Protein AF-A0A6P4YXZ0-F1 (afdb_monomer)

Sequence (233 aa):
MPFCDFVDGDLLVVKAIFFFFFSGAACIYPYVSVYMKQVGLLPSQIGLIKSAGNFMSIIIKPVLGSIADKTGRSKLVAVLTVMTASALLFSMLFIPPVPSTTTSRATREQSHLADQDKSDGNTKDTQSWFSLTFWLFFWIFFLSHGVYWSSVSQVEAASYQTIKRKGRGQFGRQRLFGSVGFSIFAFVSGFAMDTFTDWTKAENQGKRTSVETTGNKTKTDYSVAFYMFLTFM

InterPro domains:
  IPR024989 Major facilitator superfamily associated domain [PF12832] (13-196)
  IPR036259 MFS transporter superfamily [G3DSA:1.20.1250.20] (8-233)
  IPR036259 MFS transporter superfamily [SSF103473] (12-197)
  IPR051717 Major facilitator superfamily MFSD6 [PTHR16172] (6-233)

Structure (mmCIF, N/CA/C/O backbone):
data_AF-A0A6P4YXZ0-F1
#
_entry.id   AF-A0A6P4YXZ0-F1
#
loop_
_atom_site.group_PDB
_atom_site.id
_atom_site.type_symbol
_atom_site.label_atom_id
_atom_site.label_alt_id
_atom_site.label_comp_id
_atom_site.label_asym_id
_atom_site.label_entity_id
_atom_site.label_seq_id
_atom_site.pdbx_PDB_ins_code
_atom_site.Cartn_x
_atom_site.Cartn_y
_atom_site.Cartn_z
_atom_site.occupancy
_atom_site.B_iso_or_equiv
_atom_site.auth_seq_id
_atom_site.auth_comp_id
_atom_site.auth_asym_id
_atom_site.auth_atom_id
_atom_site.pdbx_PDB_model_num
ATOM 1 N N . MET A 1 1 ? -35.093 -16.915 22.965 1.00 53.97 1 MET A N 1
ATOM 2 C CA . MET A 1 1 ? -34.187 -16.549 21.854 1.00 53.97 1 MET A CA 1
ATOM 3 C C . MET A 1 1 ? -34.672 -15.241 21.253 1.00 53.97 1 MET A C 1
ATOM 5 O O . MET A 1 1 ? -35.850 -15.193 20.927 1.00 53.97 1 MET A O 1
ATOM 9 N N . PRO A 1 2 ? -33.819 -14.222 21.073 1.00 49.88 2 PRO A N 1
ATOM 10 C CA . PRO A 1 2 ? -34.114 -13.156 20.128 1.00 49.88 2 PRO A CA 1
ATOM 11 C C . PRO A 1 2 ? -33.019 -13.107 19.054 1.00 49.88 2 PRO A C 1
ATOM 13 O O . PRO A 1 2 ? -31.950 -12.529 19.236 1.00 49.88 2 PRO A O 1
ATOM 16 N N . PHE A 1 3 ? -33.298 -13.762 17.930 1.00 48.16 3 PHE A N 1
ATOM 17 C CA . PHE A 1 3 ? -32.679 -13.495 16.635 1.00 48.16 3 PHE A CA 1
ATOM 18 C C . PHE A 1 3 ? -33.420 -12.288 16.037 1.00 48.16 3 PHE A C 1
ATOM 20 O O . PHE A 1 3 ? -34.391 -12.525 15.339 1.00 48.16 3 PHE A O 1
ATOM 27 N N . CYS A 1 4 ? -33.070 -11.037 16.383 1.00 46.53 4 CYS A N 1
ATOM 28 C CA . CYS A 1 4 ? -33.493 -9.819 15.647 1.00 46.53 4 CYS A CA 1
ATOM 29 C C . CYS A 1 4 ? -32.954 -8.495 16.254 1.00 46.53 4 CYS A C 1
ATOM 31 O O . CYS A 1 4 ? -33.707 -7.549 16.422 1.00 46.53 4 CYS A O 1
ATOM 33 N N . ASP A 1 5 ? -31.647 -8.386 16.527 1.00 45.00 5 ASP A N 1
ATOM 34 C CA . ASP A 1 5 ? -30.957 -7.075 16.54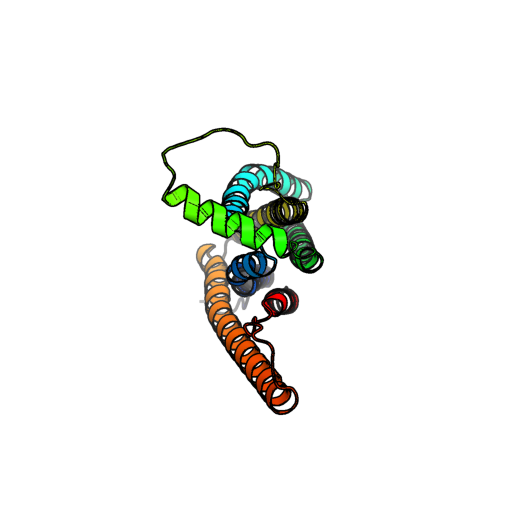4 1.00 45.00 5 ASP A CA 1
ATOM 35 C C . ASP A 1 5 ? -30.032 -7.050 15.318 1.00 45.00 5 ASP A C 1
ATOM 37 O O . ASP A 1 5 ? -28.867 -7.458 15.349 1.00 45.00 5 ASP A O 1
ATOM 41 N N . PHE A 1 6 ? -30.633 -6.739 14.172 1.00 55.16 6 PHE A N 1
ATOM 42 C CA . PHE A 1 6 ? -30.080 -6.946 12.838 1.00 55.16 6 PHE A CA 1
ATOM 43 C C . PHE A 1 6 ? -29.071 -5.835 12.492 1.00 55.16 6 PHE A C 1
ATOM 45 O O . PHE A 1 6 ? -29.442 -4.748 12.076 1.00 55.16 6 PHE A O 1
ATOM 52 N N . VAL A 1 7 ? -27.780 -6.145 12.657 1.00 63.84 7 VAL A N 1
ATOM 53 C CA . VAL A 1 7 ? -26.603 -5.375 12.197 1.00 63.84 7 VAL A CA 1
ATOM 54 C C . VAL A 1 7 ? -26.370 -4.031 12.909 1.00 63.84 7 VAL A C 1
ATOM 56 O O . VAL A 1 7 ? -26.864 -2.978 12.523 1.00 63.84 7 VAL A O 1
ATOM 59 N N . ASP A 1 8 ? -25.467 -4.047 13.894 1.00 74.94 8 ASP A N 1
ATOM 60 C CA . ASP A 1 8 ? -24.868 -2.838 14.463 1.00 74.94 8 ASP A CA 1
ATOM 61 C C . ASP A 1 8 ? -24.154 -2.001 13.386 1.00 74.94 8 ASP A C 1
ATOM 63 O O . ASP A 1 8 ? -23.086 -2.390 12.902 1.00 74.94 8 ASP A O 1
ATOM 67 N N . GLY A 1 9 ? -24.683 -0.814 13.074 1.00 79.00 9 GLY A N 1
ATOM 68 C CA . GLY A 1 9 ? -24.103 0.098 12.078 1.00 79.00 9 GLY A CA 1
ATOM 69 C C . GLY A 1 9 ? -22.622 0.415 12.326 1.00 79.00 9 GLY A C 1
ATOM 70 O O . GLY A 1 9 ? -21.810 0.315 11.414 1.00 79.00 9 GLY A O 1
ATOM 71 N N . ASP A 1 10 ? -22.218 0.677 13.575 1.00 80.00 10 ASP A N 1
ATOM 72 C CA . ASP A 1 10 ? -20.800 0.914 13.908 1.00 80.00 10 ASP A CA 1
ATOM 73 C C . ASP A 1 10 ? -19.889 -0.278 13.606 1.00 80.00 10 ASP A C 1
ATOM 75 O O . ASP A 1 10 ? -18.721 -0.096 13.261 1.00 80.00 10 ASP A O 1
ATOM 79 N N . LEU A 1 11 ? -20.405 -1.496 13.789 1.00 82.19 11 LEU A N 1
ATOM 80 C CA . LEU A 1 11 ? -19.648 -2.720 13.565 1.00 82.19 11 LEU A CA 1
ATOM 81 C C . LEU A 1 11 ? -19.550 -3.004 12.064 1.00 82.19 11 LEU A C 1
ATOM 83 O O . LEU A 1 11 ? -18.507 -3.445 11.592 1.00 82.19 11 LEU A O 1
ATOM 87 N N . LEU A 1 12 ? -20.605 -2.689 11.307 1.00 85.56 12 LEU A N 1
ATOM 88 C CA . LEU A 1 12 ? -20.594 -2.725 9.847 1.00 85.56 12 LEU A CA 1
ATOM 89 C C . LEU A 1 12 ? -19.579 -1.730 9.268 1.00 85.56 12 LEU A C 1
ATOM 91 O O . LEU A 1 12 ? -18.784 -2.110 8.413 1.00 85.56 12 LEU A O 1
ATOM 95 N N . VAL A 1 13 ? -19.552 -0.493 9.777 1.00 84.50 13 VAL A N 1
ATOM 96 C CA . VAL A 1 13 ? -18.579 0.533 9.364 1.00 84.50 13 VAL A CA 1
ATOM 97 C C . VAL A 1 13 ? -17.149 0.043 9.590 1.00 84.50 13 VAL A C 1
ATOM 99 O O . VAL A 1 13 ? -16.306 0.178 8.711 1.00 84.50 13 VAL A O 1
ATOM 102 N N . VAL A 1 14 ? -16.875 -0.596 10.729 1.00 83.69 14 VAL A N 1
ATOM 103 C CA . VAL A 1 14 ? -15.560 -1.188 11.014 1.00 83.69 14 VAL A CA 1
ATOM 104 C C . VAL A 1 14 ? -15.184 -2.282 10.004 1.00 83.69 14 VAL A C 1
ATOM 106 O O . VAL A 1 14 ? -14.055 -2.291 9.514 1.00 83.69 14 VAL A O 1
ATOM 109 N N . LYS A 1 15 ? -16.113 -3.182 9.650 1.00 89.00 15 LYS A N 1
ATOM 110 C CA . LYS A 1 15 ? -15.865 -4.205 8.616 1.00 89.00 15 LYS A CA 1
ATOM 111 C C . LYS A 1 15 ? -15.559 -3.585 7.266 1.00 89.00 15 LYS A C 1
ATOM 113 O O . LYS A 1 15 ? -14.635 -4.040 6.603 1.00 89.00 15 LYS A O 1
ATOM 118 N N . ALA A 1 16 ? -16.333 -2.573 6.876 1.00 87.94 16 ALA A N 1
ATOM 119 C CA . ALA A 1 16 ? -16.142 -1.872 5.617 1.00 87.94 16 ALA A CA 1
ATOM 120 C C . ALA A 1 16 ? -14.754 -1.223 5.569 1.00 87.94 16 ALA A C 1
ATOM 122 O O . ALA A 1 16 ? -14.018 -1.456 4.617 1.00 87.94 16 ALA A O 1
ATOM 123 N N . ILE A 1 17 ? -14.348 -0.512 6.629 1.00 86.69 17 ILE A N 1
ATOM 124 C CA . ILE A 1 17 ? -13.013 0.098 6.716 1.00 86.69 17 ILE A CA 1
ATOM 125 C C . ILE A 1 17 ? -11.920 -0.961 6.535 1.00 86.69 17 ILE A C 1
ATOM 127 O O . ILE A 1 17 ? -11.024 -0.767 5.720 1.00 86.69 17 ILE A O 1
ATOM 131 N N . PHE A 1 18 ? -11.998 -2.100 7.234 1.00 88.88 18 PHE A N 1
ATOM 132 C CA . PHE A 1 18 ? -11.021 -3.178 7.049 1.00 88.88 18 PHE A CA 1
ATOM 133 C C . PHE A 1 18 ? -11.034 -3.751 5.632 1.00 88.88 18 PHE A C 1
ATOM 135 O O . PHE A 1 18 ? -9.972 -3.969 5.054 1.00 88.88 18 PHE A O 1
ATOM 142 N N . PHE A 1 19 ? -12.218 -3.998 5.078 1.00 90.88 19 PHE A N 1
ATOM 143 C CA . PHE A 1 19 ? -12.371 -4.554 3.741 1.00 90.88 19 PHE A CA 1
ATOM 144 C C . PHE A 1 19 ? -11.729 -3.648 2.686 1.00 90.88 19 PHE A C 1
ATOM 146 O O . PHE A 1 19 ? -10.853 -4.108 1.958 1.00 90.88 19 PHE A O 1
ATOM 153 N N . PHE A 1 20 ? -12.094 -2.364 2.638 1.00 88.62 20 PHE A N 1
ATOM 154 C CA . PHE A 1 20 ? -11.559 -1.417 1.653 1.00 88.62 20 PHE A CA 1
ATOM 155 C C . PHE A 1 20 ? -10.068 -1.156 1.854 1.00 88.62 20 PHE A C 1
ATOM 157 O O . PHE A 1 20 ? -9.306 -1.193 0.891 1.00 88.62 20 PHE A O 1
ATOM 164 N N . PHE A 1 21 ? -9.621 -0.999 3.102 1.00 86.88 21 PHE A N 1
ATOM 165 C CA . PHE A 1 21 ? -8.209 -0.789 3.410 1.00 86.88 21 PHE A CA 1
ATOM 166 C C . PHE A 1 21 ? -7.322 -1.931 2.890 1.00 86.88 21 PHE A C 1
ATOM 168 O O . PHE A 1 21 ? -6.330 -1.709 2.197 1.00 86.88 21 PHE A O 1
ATOM 175 N N . PHE A 1 22 ? -7.669 -3.179 3.202 1.00 89.75 22 PHE A N 1
ATOM 176 C CA . PHE A 1 22 ? -6.872 -4.322 2.758 1.00 89.75 22 PHE A CA 1
ATOM 177 C C . PHE A 1 22 ? -7.042 -4.613 1.259 1.00 89.75 22 PHE A C 1
ATOM 179 O O . PHE A 1 22 ? -6.101 -5.087 0.625 1.00 89.75 22 PHE A O 1
ATOM 186 N N . SER A 1 23 ? -8.194 -4.278 0.674 1.00 90.69 23 SER A N 1
ATOM 187 C CA . SER A 1 23 ? -8.416 -4.372 -0.774 1.00 90.69 23 SER A CA 1
ATOM 188 C C . SER A 1 23 ? -7.524 -3.396 -1.546 1.00 90.69 23 SER A C 1
ATOM 190 O O . SER A 1 23 ? -6.830 -3.806 -2.472 1.00 90.69 23 SER A O 1
ATOM 192 N N . GLY A 1 24 ? -7.446 -2.133 -1.110 1.00 88.12 24 GLY A N 1
ATOM 193 C CA . GLY A 1 24 ? -6.519 -1.153 -1.679 1.00 88.12 24 GLY A CA 1
ATOM 194 C C . GLY A 1 24 ? -5.064 -1.621 -1.575 1.00 88.12 24 GLY A C 1
ATOM 195 O O . GLY A 1 24 ? -4.335 -1.620 -2.566 1.00 88.12 24 GLY A O 1
ATOM 196 N N . ALA A 1 25 ? -4.652 -2.129 -0.407 1.00 88.00 25 ALA A N 1
ATOM 197 C CA . ALA A 1 25 ? -3.306 -2.677 -0.214 1.00 88.00 25 ALA A CA 1
ATOM 198 C C . ALA A 1 25 ? -2.951 -3.757 -1.256 1.00 88.00 25 ALA A C 1
ATOM 200 O O . ALA A 1 25 ? -1.841 -3.751 -1.797 1.00 88.00 25 ALA A O 1
ATOM 201 N N . ALA A 1 26 ? -3.891 -4.664 -1.545 1.00 90.38 26 ALA A N 1
ATOM 202 C CA . ALA A 1 26 ? -3.712 -5.734 -2.524 1.00 90.38 26 ALA A CA 1
ATOM 203 C C . ALA A 1 26 ? -3.493 -5.194 -3.946 1.00 90.38 26 ALA A C 1
ATOM 205 O O . ALA A 1 26 ? -2.654 -5.718 -4.677 1.00 90.38 26 ALA A O 1
ATOM 206 N N . CYS A 1 27 ? -4.192 -4.115 -4.310 1.00 89.75 27 CYS A N 1
ATOM 207 C CA . CYS A 1 27 ? -4.111 -3.505 -5.635 1.00 89.75 27 CYS A CA 1
ATOM 208 C C . CYS A 1 27 ? -2.820 -2.727 -5.898 1.00 89.75 27 CYS A C 1
ATOM 210 O O . CYS A 1 27 ? -2.517 -2.506 -7.061 1.00 89.75 27 CYS A O 1
ATOM 212 N N . ILE A 1 28 ? -2.078 -2.275 -4.877 1.00 87.75 28 ILE A N 1
ATOM 213 C CA . ILE A 1 28 ? -0.933 -1.366 -5.078 1.00 87.75 28 ILE A CA 1
ATOM 214 C C . ILE A 1 28 ? 0.423 -1.989 -4.742 1.00 87.75 28 ILE A C 1
ATOM 216 O O . ILE A 1 28 ? 1.375 -1.882 -5.518 1.00 87.75 28 ILE A O 1
ATOM 220 N N . TYR A 1 29 ? 0.541 -2.687 -3.610 1.00 87.56 29 TYR A N 1
ATOM 221 C CA . TYR A 1 29 ? 1.836 -3.152 -3.110 1.00 87.56 29 TYR A CA 1
ATOM 222 C C . TYR A 1 29 ? 2.648 -4.083 -4.021 1.00 87.56 29 TYR A C 1
ATOM 224 O O . TYR A 1 29 ? 3.882 -3.922 -4.034 1.00 87.56 29 TYR A O 1
ATOM 232 N N . PRO A 1 30 ? 2.044 -5.031 -4.770 1.00 88.44 30 PRO A N 1
ATOM 233 C CA . PRO A 1 30 ? 2.820 -5.861 -5.687 1.00 88.44 30 PRO A CA 1
ATOM 234 C C . PRO A 1 30 ? 3.416 -5.031 -6.833 1.00 88.44 30 PRO A C 1
ATOM 236 O O . PRO A 1 30 ? 4.569 -5.244 -7.219 1.00 88.44 30 PRO A O 1
ATOM 239 N N . TYR A 1 31 ? 2.690 -4.021 -7.313 1.00 89.44 31 TYR A N 1
ATOM 240 C CA . TYR A 1 31 ? 3.073 -3.250 -8.495 1.00 89.44 31 TYR A CA 1
ATOM 241 C C . TYR A 1 31 ? 4.055 -2.118 -8.199 1.00 89.44 31 TYR A C 1
ATOM 243 O O . TYR A 1 31 ? 4.874 -1.816 -9.060 1.00 89.44 31 TYR A O 1
ATOM 251 N N . VAL A 1 32 ? 4.079 -1.548 -6.985 1.00 88.75 32 VAL A N 1
ATOM 252 C CA . VAL A 1 32 ? 5.023 -0.459 -6.641 1.00 88.75 32 VAL A CA 1
ATOM 253 C C . VAL A 1 32 ? 6.486 -0.861 -6.866 1.00 88.75 32 VAL A C 1
ATOM 255 O O . VAL A 1 32 ? 7.266 -0.081 -7.408 1.00 88.75 32 VAL A O 1
ATOM 258 N N . SER A 1 33 ? 6.876 -2.092 -6.507 1.00 87.94 33 SER A N 1
ATOM 259 C CA . SER A 1 33 ? 8.248 -2.572 -6.763 1.00 87.94 33 SER A CA 1
ATOM 260 C C . SER A 1 33 ? 8.561 -2.673 -8.249 1.00 87.94 33 SER A C 1
ATOM 262 O O . SER A 1 33 ? 9.680 -2.381 -8.670 1.00 87.94 33 SER A O 1
ATOM 264 N N . VAL A 1 34 ? 7.583 -3.098 -9.046 1.00 87.69 34 VAL A N 1
ATOM 265 C CA . VAL A 1 34 ? 7.777 -3.256 -10.484 1.00 87.69 34 VAL A CA 1
ATOM 266 C C . VAL A 1 34 ? 7.799 -1.887 -11.166 1.00 87.69 34 VAL A C 1
ATOM 268 O O . VAL A 1 34 ? 8.656 -1.651 -12.012 1.00 87.69 34 VAL A O 1
ATOM 271 N N . TYR A 1 35 ? 6.963 -0.948 -10.718 1.00 88.25 35 TYR A N 1
ATOM 272 C CA . TYR A 1 35 ? 6.986 0.451 -11.138 1.00 88.25 35 TYR A CA 1
ATOM 273 C C . TYR A 1 35 ? 8.347 1.110 -10.868 1.00 88.25 35 TYR A C 1
ATOM 275 O O . TYR A 1 35 ? 8.963 1.629 -11.792 1.00 88.25 35 TYR A O 1
ATOM 283 N N . MET A 1 36 ? 8.902 1.002 -9.655 1.00 87.12 36 MET A N 1
ATOM 284 C CA . MET A 1 36 ? 10.236 1.553 -9.346 1.00 87.12 36 MET A CA 1
ATOM 285 C C . MET A 1 36 ? 11.329 0.994 -10.273 1.00 87.12 36 MET A C 1
ATOM 287 O O . MET A 1 36 ? 12.182 1.739 -10.761 1.00 87.12 36 MET A O 1
ATOM 291 N N . LYS A 1 37 ? 11.275 -0.309 -10.578 1.00 85.56 37 LYS A N 1
ATOM 292 C CA . LYS A 1 37 ? 12.192 -0.946 -11.536 1.00 85.56 37 LYS A CA 1
ATOM 293 C C . LYS A 1 37 ? 12.028 -0.369 -12.942 1.00 85.56 37 LYS A C 1
ATOM 295 O O . LYS A 1 37 ? 13.011 -0.186 -13.655 1.00 85.56 37 LYS A O 1
ATOM 300 N N . GLN A 1 38 ? 10.801 -0.060 -13.351 1.00 82.06 38 GLN A N 1
ATOM 301 C CA . GLN A 1 38 ? 10.543 0.579 -14.636 1.00 82.06 38 GLN A CA 1
ATOM 302 C C . GLN A 1 38 ? 11.045 2.011 -14.705 1.00 82.06 38 GLN A C 1
ATOM 304 O O . GLN A 1 38 ? 11.586 2.403 -15.734 1.00 82.06 38 GLN A O 1
ATOM 309 N N . VAL A 1 39 ? 10.932 2.773 -13.628 1.00 82.94 39 VAL A N 1
ATOM 310 C CA . VAL A 1 39 ? 11.442 4.148 -13.576 1.00 82.94 39 VAL A CA 1
ATOM 311 C C . VAL A 1 39 ? 12.984 4.187 -13.614 1.00 82.94 39 VAL A C 1
ATOM 313 O O . VAL A 1 39 ? 13.577 5.230 -13.881 1.00 82.94 39 VAL A O 1
ATOM 316 N N . GLY A 1 40 ? 13.641 3.031 -13.453 1.00 77.94 40 GLY A N 1
ATOM 317 C CA . GLY A 1 40 ? 15.076 2.842 -13.679 1.00 77.94 40 GLY A CA 1
ATOM 318 C C . GLY A 1 40 ? 15.884 2.593 -12.407 1.00 77.94 40 GLY A C 1
ATOM 319 O O . GLY A 1 40 ? 17.113 2.626 -12.470 1.00 77.94 40 GLY A O 1
ATOM 320 N N . LEU A 1 41 ? 15.220 2.350 -11.267 1.00 81.56 41 LEU A N 1
ATOM 321 C CA . LEU A 1 41 ? 15.891 2.005 -10.012 1.00 81.56 41 LEU A CA 1
ATOM 322 C C . LEU A 1 41 ? 16.437 0.573 -10.058 1.00 81.56 41 LEU A C 1
ATOM 324 O O . LEU A 1 41 ? 15.809 -0.343 -10.598 1.00 81.56 41 LEU A O 1
ATOM 328 N N . LEU A 1 42 ? 17.597 0.374 -9.432 1.00 83.50 42 LEU A N 1
ATOM 329 C CA . LEU A 1 42 ? 18.228 -0.937 -9.325 1.00 83.50 42 LEU A CA 1
ATOM 330 C C . LEU A 1 42 ? 17.491 -1.823 -8.300 1.00 83.50 42 LEU A C 1
ATOM 332 O O . LEU A 1 42 ? 16.983 -1.311 -7.299 1.00 83.50 42 LEU A O 1
ATOM 336 N N . PRO A 1 43 ? 17.466 -3.160 -8.472 1.00 81.50 43 PRO A N 1
ATOM 337 C CA . PRO A 1 43 ? 16.818 -4.066 -7.518 1.00 81.50 43 PRO A CA 1
ATOM 338 C C . PRO A 1 43 ? 17.324 -3.912 -6.075 1.00 81.50 43 PRO A C 1
ATOM 340 O O . PRO A 1 43 ? 16.528 -3.965 -5.139 1.00 81.50 43 PRO A O 1
ATOM 343 N N . SER A 1 44 ? 18.624 -3.650 -5.892 1.00 81.44 44 SER A N 1
ATOM 344 C CA . SER A 1 44 ? 19.229 -3.390 -4.579 1.00 81.44 44 SER A CA 1
ATOM 345 C C . SER A 1 44 ? 18.688 -2.112 -3.923 1.00 81.44 44 SER A C 1
ATOM 347 O O . SER A 1 44 ? 18.380 -2.113 -2.733 1.00 81.44 44 SER A O 1
ATOM 349 N N . GLN A 1 45 ? 18.498 -1.039 -4.698 1.00 85.69 45 GLN A N 1
ATOM 350 C CA . GLN A 1 45 ? 17.912 0.219 -4.223 1.00 85.69 45 GLN A CA 1
ATOM 351 C C . GLN A 1 45 ? 16.443 0.049 -3.835 1.00 85.69 45 GLN A C 1
ATOM 353 O O . GLN A 1 45 ? 16.009 0.575 -2.815 1.00 85.69 45 GLN A O 1
ATOM 358 N N . ILE A 1 46 ? 15.680 -0.708 -4.627 1.00 87.94 46 ILE A N 1
ATOM 359 C CA . ILE A 1 46 ? 14.273 -1.011 -4.333 1.00 87.94 46 ILE A CA 1
ATOM 360 C C . ILE A 1 46 ? 14.174 -1.810 -3.031 1.00 87.94 46 ILE A C 1
ATOM 362 O O . ILE A 1 46 ? 13.331 -1.507 -2.185 1.00 87.94 46 ILE A O 1
ATOM 366 N N . GLY A 1 47 ? 15.060 -2.795 -2.849 1.00 87.31 47 GLY A N 1
ATOM 367 C CA . GLY A 1 47 ? 15.181 -3.551 -1.605 1.00 87.31 47 GLY A CA 1
ATOM 368 C C . GLY A 1 47 ? 15.462 -2.647 -0.404 1.00 87.31 47 GLY A C 1
ATOM 369 O O . GLY A 1 47 ? 14.796 -2.784 0.619 1.00 87.31 47 GLY A O 1
ATOM 370 N N . LEU A 1 48 ? 16.374 -1.681 -0.554 1.00 89.31 48 LEU A N 1
ATOM 371 C CA . LEU A 1 48 ? 16.713 -0.711 0.491 1.00 89.31 48 LEU A CA 1
ATOM 372 C C . LEU A 1 48 ? 15.544 0.227 0.834 1.00 89.31 48 LEU A C 1
ATOM 374 O O . LEU A 1 48 ? 15.254 0.445 2.007 1.00 89.31 48 LEU A O 1
ATOM 378 N N . ILE A 1 49 ? 14.838 0.754 -0.171 1.00 89.94 49 ILE A N 1
ATOM 379 C CA . ILE A 1 49 ? 13.659 1.611 0.036 1.00 89.94 49 ILE A CA 1
ATOM 380 C C . ILE A 1 49 ? 12.563 0.833 0.777 1.00 89.94 49 ILE A C 1
ATOM 382 O O . ILE A 1 49 ? 11.998 1.322 1.760 1.00 89.94 49 ILE A O 1
ATOM 386 N N . LYS A 1 50 ? 12.276 -0.401 0.337 1.00 86.94 50 LYS A N 1
ATOM 387 C CA . LYS A 1 50 ? 11.245 -1.242 0.958 1.00 86.94 50 LYS A CA 1
ATOM 388 C C . LYS A 1 50 ? 11.623 -1.688 2.373 1.00 86.94 50 LYS A C 1
ATOM 390 O O . LYS A 1 50 ? 10.749 -1.723 3.237 1.00 86.94 50 LYS A O 1
ATOM 395 N N . SER A 1 51 ? 12.890 -2.003 2.641 1.00 87.75 51 SER A N 1
ATOM 396 C CA . SER A 1 51 ? 13.332 -2.406 3.981 1.00 87.75 51 SER A CA 1
ATOM 397 C C . SER A 1 51 ? 13.324 -1.231 4.961 1.00 87.75 51 SER A C 1
ATOM 399 O O . SER A 1 51 ? 12.789 -1.371 6.062 1.00 87.75 51 SER A O 1
ATOM 401 N N . ALA A 1 52 ? 13.797 -0.052 4.542 1.00 86.06 52 ALA A N 1
ATOM 402 C CA . ALA A 1 52 ? 13.794 1.165 5.354 1.00 86.06 52 ALA A CA 1
ATOM 403 C C . ALA A 1 52 ? 12.381 1.568 5.818 1.00 86.06 52 ALA A C 1
ATOM 405 O O . ALA A 1 52 ? 12.196 1.987 6.963 1.00 86.06 52 ALA A O 1
ATOM 406 N N . GLY A 1 53 ? 11.364 1.372 4.970 1.00 79.38 53 GLY A N 1
ATOM 407 C CA . GLY A 1 53 ? 9.967 1.678 5.297 1.00 79.38 53 GLY A CA 1
ATOM 408 C C . GLY A 1 53 ? 9.400 0.908 6.502 1.00 79.38 53 GLY A C 1
ATOM 409 O O . GLY A 1 53 ? 8.487 1.401 7.172 1.00 79.38 53 GLY A O 1
ATOM 410 N N . ASN A 1 54 ? 9.941 -0.273 6.829 1.00 81.44 54 ASN A N 1
ATOM 411 C CA . ASN A 1 54 ? 9.513 -1.036 8.008 1.00 81.44 54 ASN A CA 1
ATOM 412 C C . ASN A 1 54 ? 10.010 -0.407 9.317 1.00 81.44 54 ASN A C 1
ATOM 414 O O . ASN A 1 54 ? 9.266 -0.364 10.297 1.00 81.44 54 ASN A O 1
ATOM 418 N N . PHE A 1 55 ? 11.223 0.151 9.324 1.00 82.31 55 PHE A N 1
ATOM 419 C CA . PHE A 1 55 ? 11.798 0.788 10.511 1.00 82.31 55 PHE A CA 1
ATOM 420 C C . PHE A 1 55 ? 11.054 2.067 10.891 1.00 82.31 55 PHE A C 1
ATOM 422 O O . PHE A 1 55 ? 10.788 2.301 12.068 1.00 82.31 55 PHE A O 1
ATOM 429 N N . MET A 1 56 ? 10.626 2.866 9.911 1.00 80.00 56 MET A N 1
ATOM 430 C CA . MET A 1 56 ? 9.939 4.126 10.212 1.00 80.00 56 MET A CA 1
ATOM 431 C C . MET A 1 56 ? 8.564 3.941 10.840 1.00 80.00 56 MET A C 1
ATOM 433 O O . MET A 1 56 ? 8.101 4.785 11.612 1.00 80.00 56 MET A O 1
ATOM 437 N N . SER A 1 57 ? 7.913 2.812 10.555 1.00 80.38 57 SER A N 1
ATOM 438 C CA . SER A 1 57 ? 6.639 2.484 11.188 1.00 80.38 57 SER A CA 1
ATOM 439 C C . SER A 1 57 ? 6.762 2.428 12.713 1.00 80.38 57 SER A C 1
ATOM 441 O O . SER A 1 57 ? 5.786 2.715 13.396 1.00 80.38 57 SER A O 1
ATOM 443 N N . ILE A 1 58 ? 7.947 2.130 13.261 1.00 85.62 58 ILE A N 1
ATOM 444 C CA . ILE A 1 58 ? 8.199 2.127 14.711 1.00 85.62 58 ILE A CA 1
ATOM 445 C C . ILE A 1 58 ? 8.036 3.533 15.305 1.00 85.62 58 ILE A C 1
ATOM 447 O O . ILE A 1 58 ? 7.526 3.664 16.412 1.00 85.62 58 ILE A O 1
ATOM 451 N N . ILE A 1 59 ? 8.410 4.582 14.566 1.00 86.75 59 ILE A N 1
ATOM 452 C CA . ILE A 1 59 ? 8.356 5.979 15.025 1.00 86.75 59 ILE A CA 1
ATOM 453 C C . ILE A 1 59 ? 6.994 6.609 14.707 1.00 86.75 59 ILE A C 1
ATOM 455 O O . ILE A 1 59 ? 6.395 7.278 15.548 1.00 86.75 59 ILE A O 1
ATOM 459 N N . ILE A 1 60 ? 6.466 6.373 13.502 1.00 87.50 60 ILE A N 1
ATOM 460 C CA . ILE A 1 60 ? 5.205 6.981 13.050 1.00 87.50 60 ILE A CA 1
ATOM 461 C C . ILE A 1 60 ? 3.995 6.419 13.815 1.00 87.50 60 ILE A C 1
ATOM 463 O O . ILE A 1 60 ? 3.037 7.154 14.064 1.00 87.50 60 ILE A O 1
ATOM 467 N N . LYS A 1 61 ? 4.024 5.140 14.221 1.00 87.06 61 LYS A N 1
ATOM 468 C CA . LYS A 1 61 ? 2.924 4.507 14.972 1.00 87.06 61 LYS A CA 1
ATOM 469 C C . LYS A 1 61 ? 2.631 5.206 16.308 1.00 87.06 61 LYS A C 1
ATOM 471 O O . LYS A 1 61 ? 1.485 5.616 16.480 1.00 87.06 61 LYS A O 1
ATOM 476 N N . PRO A 1 62 ? 3.602 5.420 17.221 1.00 88.50 62 PRO A N 1
ATOM 477 C CA . PRO A 1 62 ? 3.376 6.189 18.445 1.00 88.50 62 PRO A CA 1
ATOM 478 C C . PRO A 1 62 ? 2.886 7.617 18.196 1.00 88.50 62 PRO A C 1
ATOM 480 O O . PRO A 1 62 ? 1.976 8.072 18.883 1.00 88.50 62 PRO A O 1
ATOM 483 N N . VAL A 1 63 ? 3.450 8.320 17.206 1.00 89.31 63 VAL A N 1
ATOM 484 C CA . VAL A 1 63 ? 3.077 9.714 16.906 1.00 89.31 63 VAL A CA 1
ATOM 485 C C . VAL A 1 63 ? 1.618 9.803 16.467 1.00 89.31 63 VAL A C 1
ATOM 487 O O . VAL A 1 63 ? 0.838 10.555 17.051 1.00 89.31 63 VAL A O 1
ATOM 490 N N . LEU A 1 64 ? 1.223 9.005 15.473 1.00 86.69 64 LEU A N 1
ATOM 491 C CA . LEU A 1 64 ? -0.153 9.012 14.981 1.00 86.69 64 LEU A CA 1
ATOM 492 C C . LEU A 1 64 ? -1.132 8.386 15.983 1.00 86.69 64 LEU A C 1
ATOM 494 O O . LEU A 1 64 ? -2.263 8.850 16.082 1.00 86.69 64 LEU A O 1
ATOM 498 N N . GLY A 1 65 ? -0.697 7.395 16.768 1.00 84.81 65 GLY A N 1
ATOM 499 C CA . GLY A 1 65 ? -1.470 6.843 17.882 1.00 84.81 65 GLY A CA 1
ATOM 500 C C . GLY A 1 65 ? -1.776 7.901 18.943 1.00 84.81 65 GLY A C 1
ATOM 501 O O . GLY A 1 65 ? -2.933 8.104 19.289 1.00 84.81 65 GLY A O 1
ATOM 502 N N . SER A 1 66 ? -0.769 8.678 19.358 1.00 85.69 66 SER A N 1
ATOM 503 C CA . SER A 1 66 ? -0.957 9.791 20.296 1.00 85.69 66 SER A CA 1
ATOM 504 C C . SER A 1 66 ? -1.923 10.852 19.753 1.00 85.69 66 SER A C 1
ATOM 506 O O . SER A 1 66 ? -2.740 11.387 20.502 1.00 85.69 66 SER A O 1
ATOM 508 N N . ILE A 1 67 ? -1.879 11.143 18.447 1.00 86.69 67 ILE A N 1
ATOM 509 C CA . ILE A 1 67 ? -2.826 12.061 17.792 1.00 86.69 67 ILE A CA 1
ATOM 510 C C . ILE A 1 67 ? -4.249 11.474 17.779 1.00 86.69 67 ILE A C 1
ATOM 512 O O . ILE A 1 67 ? -5.216 12.184 18.075 1.00 86.69 67 ILE A O 1
ATOM 516 N N . ALA A 1 68 ? -4.394 10.184 17.472 1.00 84.50 68 ALA A N 1
ATOM 517 C CA . ALA A 1 68 ? -5.680 9.489 17.484 1.00 84.50 68 ALA A CA 1
ATOM 518 C C . ALA A 1 68 ? -6.311 9.462 18.885 1.00 84.50 68 ALA A C 1
ATOM 520 O O . ALA A 1 68 ? -7.527 9.623 19.011 1.00 84.50 68 ALA A O 1
ATOM 521 N N . ASP A 1 69 ? -5.490 9.327 19.925 1.00 84.12 69 ASP A N 1
ATOM 522 C CA . ASP A 1 69 ? -5.939 9.332 21.316 1.00 84.12 69 ASP A CA 1
ATOM 523 C C . ASP A 1 69 ? -6.335 10.743 21.777 1.00 84.12 69 ASP A C 1
ATOM 525 O O . ASP A 1 69 ? -7.410 10.925 22.347 1.00 84.12 69 ASP A O 1
ATOM 529 N N . LYS A 1 70 ? -5.533 11.771 21.458 1.00 86.12 70 LYS A N 1
ATOM 530 C CA . LYS A 1 70 ? -5.829 13.176 21.813 1.00 86.12 70 LYS A CA 1
ATOM 531 C C . LYS A 1 70 ? -7.104 13.710 21.165 1.00 86.12 70 LYS A C 1
ATOM 533 O O . LYS A 1 70 ? -7.802 14.526 21.756 1.00 86.12 70 LYS A O 1
ATOM 538 N N . THR A 1 71 ? -7.404 13.278 19.943 1.00 82.69 71 THR A N 1
ATOM 539 C CA . THR A 1 71 ? -8.600 13.727 19.212 1.00 82.69 71 THR A CA 1
ATOM 540 C C . THR A 1 71 ? -9.878 13.016 19.656 1.00 82.69 71 THR A C 1
ATOM 542 O O . THR A 1 71 ? -10.967 13.472 19.306 1.00 82.69 71 THR A O 1
ATOM 545 N N . GLY A 1 72 ? -9.783 11.886 20.371 1.00 79.44 72 GLY A N 1
ATOM 546 C CA . GLY A 1 72 ? -10.934 11.066 20.777 1.00 79.44 72 GLY A CA 1
ATOM 547 C C . GLY A 1 72 ? -11.762 10.512 19.605 1.00 79.44 72 GLY A C 1
ATOM 548 O O . GLY A 1 72 ? -12.844 9.960 19.804 1.00 79.44 72 GLY A O 1
ATOM 549 N N . ARG A 1 73 ? -11.278 10.677 18.367 1.00 80.25 73 ARG A N 1
ATOM 550 C CA . ARG A 1 73 ? -11.964 10.340 17.113 1.00 80.25 73 ARG A CA 1
ATOM 551 C C . ARG A 1 73 ? -11.072 9.450 16.253 1.00 80.25 73 ARG A C 1
ATOM 553 O O . ARG A 1 73 ? -10.852 9.728 15.077 1.00 80.25 73 ARG A O 1
ATOM 560 N N . SER A 1 74 ? -10.587 8.349 16.822 1.00 76.44 74 SER A N 1
ATOM 561 C CA . SER A 1 74 ? -9.603 7.454 16.192 1.00 76.44 74 SER A CA 1
ATOM 562 C C . SER A 1 74 ? -10.026 6.948 14.803 1.00 76.44 74 SER A C 1
ATOM 564 O O . SER A 1 74 ? -9.182 6.792 13.929 1.00 76.44 74 SER A O 1
ATOM 566 N N . LYS A 1 75 ? -11.335 6.772 14.553 1.00 79.62 75 LYS A N 1
ATOM 567 C CA . LYS A 1 75 ? -11.870 6.429 13.219 1.00 79.62 75 LYS A CA 1
ATOM 568 C C . LYS A 1 75 ? -11.603 7.529 12.180 1.00 79.62 75 LYS A C 1
ATOM 570 O O . LYS A 1 75 ? -11.191 7.229 11.068 1.00 79.62 75 LYS A O 1
ATOM 575 N N . LEU A 1 76 ? -11.824 8.794 12.547 1.00 82.69 76 LEU A N 1
ATOM 576 C CA . LEU A 1 76 ? -11.594 9.939 11.662 1.00 82.69 76 LEU A CA 1
ATOM 577 C C . LEU A 1 76 ? -10.100 10.110 11.375 1.00 82.69 76 LEU A C 1
ATOM 579 O O . LEU A 1 76 ? -9.722 10.314 10.228 1.00 82.69 76 LEU A O 1
ATOM 583 N N . VAL A 1 77 ? -9.251 9.981 12.398 1.00 85.69 77 VAL A N 1
ATOM 584 C CA . VAL A 1 77 ? -7.791 10.066 12.225 1.00 85.69 77 VAL A CA 1
ATOM 585 C C . VAL A 1 77 ? -7.272 8.936 11.333 1.00 85.69 77 VAL A C 1
ATOM 587 O O . VAL A 1 77 ? -6.449 9.185 10.451 1.00 85.69 77 VAL A O 1
ATOM 590 N N . ALA A 1 78 ? -7.815 7.722 11.466 1.00 83.81 78 ALA A N 1
ATOM 591 C CA . ALA A 1 78 ? -7.497 6.621 10.565 1.00 83.81 78 ALA A CA 1
ATOM 592 C C . ALA A 1 78 ? -7.865 6.952 9.107 1.00 83.81 78 ALA A C 1
ATOM 594 O O . ALA A 1 78 ? -7.029 6.808 8.223 1.00 83.81 78 ALA A O 1
ATOM 595 N N . VAL A 1 79 ? -9.067 7.481 8.848 1.00 85.31 79 VAL A N 1
ATOM 596 C CA . VAL A 1 79 ? -9.470 7.890 7.489 1.00 85.31 79 VAL A CA 1
ATOM 597 C C . VAL A 1 79 ? -8.555 8.995 6.943 1.00 85.31 79 VAL A C 1
ATOM 599 O O . VAL A 1 79 ? -8.040 8.872 5.837 1.00 85.31 79 VAL A O 1
ATOM 602 N N . LEU A 1 80 ? -8.268 10.043 7.722 1.00 88.44 80 LEU A N 1
ATOM 603 C CA . LEU A 1 80 ? -7.395 11.146 7.291 1.00 88.44 80 LEU A CA 1
ATOM 604 C C . LEU A 1 80 ? -5.960 10.693 6.981 1.00 88.44 80 LEU A C 1
ATOM 606 O O . LEU A 1 80 ? -5.332 11.189 6.041 1.00 88.44 80 LEU A O 1
ATOM 610 N N . THR A 1 81 ? -5.434 9.742 7.753 1.00 87.19 81 THR A N 1
ATOM 611 C CA . THR A 1 81 ? -4.097 9.180 7.513 1.00 87.19 81 THR A CA 1
ATOM 612 C C . THR A 1 81 ? -4.072 8.300 6.264 1.00 87.19 81 THR A C 1
ATOM 614 O O . THR A 1 81 ? -3.121 8.395 5.492 1.00 87.19 81 THR A O 1
ATOM 617 N N . VAL A 1 82 ? -5.134 7.534 5.991 1.00 87.12 82 VAL A N 1
ATOM 618 C CA . VAL A 1 82 ? -5.289 6.770 4.739 1.00 87.12 82 VAL A CA 1
ATOM 619 C C . VAL A 1 82 ? -5.374 7.689 3.520 1.00 87.12 82 VAL A C 1
ATOM 621 O O . VAL A 1 82 ? -4.683 7.445 2.531 1.00 87.12 82 VAL A O 1
ATOM 624 N N . MET A 1 83 ? -6.143 8.779 3.595 1.00 89.00 83 MET A N 1
ATOM 625 C CA . MET A 1 83 ? -6.229 9.761 2.505 1.00 89.00 83 MET A CA 1
ATOM 626 C C . MET A 1 83 ? -4.870 10.414 2.232 1.00 89.00 83 MET A C 1
ATOM 628 O O . MET A 1 83 ? -4.438 10.503 1.084 1.00 89.00 83 MET A O 1
ATOM 632 N N . THR A 1 84 ? -4.152 10.800 3.291 1.00 89.56 84 THR A N 1
ATOM 633 C CA . THR A 1 84 ? -2.792 11.347 3.175 1.00 89.56 84 THR A CA 1
ATOM 634 C C . THR A 1 84 ? -1.825 10.330 2.560 1.00 89.56 84 THR A C 1
ATOM 636 O O . THR A 1 84 ? -1.064 10.675 1.660 1.00 89.56 84 THR A O 1
ATOM 639 N N . ALA A 1 85 ? -1.860 9.066 2.996 1.00 88.50 85 ALA A N 1
ATOM 640 C CA . ALA A 1 85 ? -1.024 8.011 2.423 1.00 88.50 85 ALA A CA 1
ATOM 641 C C . ALA A 1 85 ? -1.345 7.774 0.939 1.00 88.50 85 ALA A C 1
ATOM 643 O O . ALA A 1 85 ? -0.433 7.633 0.131 1.00 88.50 85 ALA A O 1
ATOM 644 N N . SER A 1 86 ? -2.625 7.798 0.568 1.00 87.88 86 SER A N 1
ATOM 645 C CA . SER A 1 86 ? -3.064 7.625 -0.820 1.00 87.88 86 SER A CA 1
ATOM 646 C C . SER A 1 86 ? -2.598 8.774 -1.715 1.00 87.88 86 SER A C 1
ATOM 648 O O . SER A 1 86 ? -2.088 8.533 -2.808 1.00 87.88 86 SER A O 1
ATOM 650 N N . ALA A 1 87 ? -2.668 10.015 -1.224 1.00 89.94 87 ALA A N 1
ATOM 651 C CA . ALA A 1 87 ? -2.129 11.180 -1.921 1.00 89.94 87 ALA A CA 1
ATOM 652 C C . ALA A 1 87 ? -0.603 11.089 -2.113 1.00 89.94 87 ALA A C 1
ATOM 654 O O . ALA A 1 87 ? -0.090 11.418 -3.184 1.00 89.94 87 ALA A O 1
ATOM 655 N N . LEU A 1 88 ? 0.130 10.596 -1.108 1.00 89.81 88 LEU A N 1
ATOM 656 C CA . LEU A 1 88 ? 1.576 10.377 -1.210 1.00 89.81 88 LEU A CA 1
ATOM 657 C C . LEU A 1 88 ? 1.927 9.265 -2.210 1.00 89.81 88 LEU A C 1
ATOM 659 O O . LEU A 1 88 ? 2.858 9.441 -2.994 1.00 89.81 88 LEU A O 1
ATOM 663 N N . LEU A 1 89 ? 1.177 8.157 -2.237 1.00 86.81 89 LEU A N 1
ATOM 6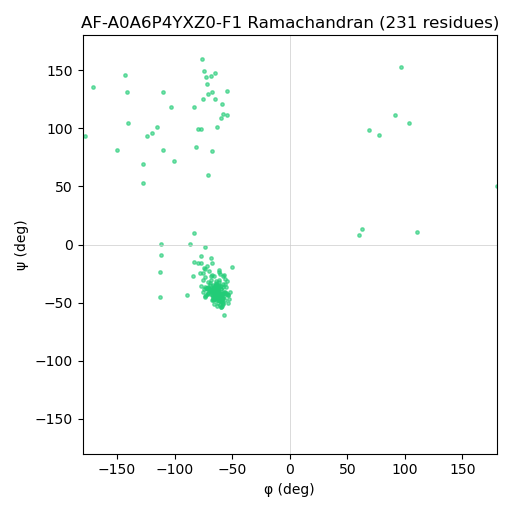64 C CA . LEU A 1 89 ? 1.351 7.114 -3.257 1.00 86.81 89 LEU A CA 1
ATOM 665 C C . LEU A 1 89 ? 1.091 7.658 -4.659 1.00 86.81 89 LEU A C 1
ATOM 667 O O . LEU A 1 89 ? 1.874 7.388 -5.564 1.00 86.81 89 LEU A O 1
ATOM 671 N N . PHE A 1 90 ? 0.036 8.452 -4.840 1.00 88.12 90 PHE A N 1
ATOM 672 C CA . PHE A 1 90 ? -0.264 9.062 -6.132 1.00 88.12 90 PHE A CA 1
ATOM 673 C C . PHE A 1 90 ? 0.829 10.042 -6.582 1.00 88.12 90 PHE A C 1
ATOM 675 O O . PHE A 1 90 ? 1.193 10.072 -7.755 1.00 88.12 90 PHE A O 1
ATOM 682 N N . SER A 1 91 ? 1.430 10.778 -5.642 1.00 88.00 91 SER A N 1
ATOM 683 C CA . SER A 1 91 ? 2.563 11.674 -5.912 1.00 88.00 91 SER A CA 1
ATOM 684 C C . SER A 1 91 ? 3.766 10.954 -6.545 1.00 88.00 91 SER A C 1
ATOM 686 O O . SER A 1 91 ? 4.505 11.551 -7.329 1.00 88.00 91 SER A O 1
ATOM 688 N N . MET A 1 92 ? 3.934 9.644 -6.307 1.00 85.94 92 MET A N 1
ATOM 689 C CA . MET A 1 92 ? 4.997 8.852 -6.947 1.00 85.94 92 MET A CA 1
ATOM 690 C C . MET A 1 92 ? 4.906 8.800 -8.473 1.00 85.94 92 MET A C 1
ATOM 692 O O . MET A 1 92 ? 5.909 8.527 -9.137 1.00 85.94 92 MET A O 1
ATOM 696 N N . LEU A 1 93 ? 3.723 9.051 -9.034 1.00 85.56 93 LEU A N 1
ATOM 697 C CA . LEU A 1 93 ? 3.523 9.065 -10.475 1.00 85.56 93 LEU A CA 1
ATOM 698 C C . LEU A 1 93 ? 4.246 10.240 -11.152 1.00 85.56 93 LEU A C 1
ATOM 700 O O . LEU A 1 93 ? 4.643 10.141 -12.308 1.00 85.56 93 LEU A O 1
ATOM 704 N N . PHE A 1 94 ? 4.474 11.333 -10.422 1.00 86.81 94 PHE A N 1
ATOM 705 C CA . PHE A 1 94 ? 5.132 12.535 -10.941 1.00 86.81 94 PHE A CA 1
ATOM 706 C C . PHE A 1 94 ? 6.663 12.486 -10.843 1.00 86.81 94 PHE A C 1
ATOM 708 O O . PHE A 1 94 ? 7.336 13.441 -11.232 1.00 86.81 94 PHE A O 1
ATOM 715 N N . ILE A 1 95 ? 7.240 11.400 -10.318 1.00 85.00 95 ILE A N 1
ATOM 716 C CA . ILE A 1 95 ? 8.691 11.288 -10.158 1.00 85.00 95 ILE A CA 1
ATOM 717 C C . ILE A 1 95 ? 9.342 11.021 -11.528 1.00 85.00 95 ILE A C 1
ATOM 719 O O . ILE A 1 95 ? 8.997 10.034 -12.184 1.00 85.00 95 ILE A O 1
ATOM 723 N N . PRO A 1 96 ? 10.319 11.845 -11.959 1.00 79.56 96 PRO A N 1
ATOM 724 C CA . PRO A 1 96 ? 10.943 11.691 -13.266 1.00 79.56 96 PRO A CA 1
ATOM 725 C C . PRO A 1 96 ? 11.794 10.412 -13.354 1.00 79.56 96 PRO A C 1
ATOM 727 O O . PRO A 1 96 ? 12.457 10.035 -12.374 1.00 79.56 96 PRO A O 1
ATOM 730 N N . PRO A 1 97 ? 11.831 9.764 -14.535 1.00 76.75 97 PRO A N 1
ATOM 731 C CA . PRO A 1 97 ? 12.647 8.582 -14.764 1.00 76.75 97 PRO A CA 1
ATOM 732 C C . PRO A 1 97 ? 14.140 8.873 -14.660 1.00 76.75 97 PRO A C 1
ATOM 734 O O . PRO A 1 97 ? 14.613 9.959 -14.993 1.00 76.75 97 PRO A O 1
ATOM 737 N N . VAL A 1 98 ? 14.893 7.873 -14.196 1.00 76.75 98 VAL A N 1
ATOM 738 C CA . VAL A 1 98 ? 16.354 7.955 -14.132 1.00 76.75 98 VAL A CA 1
ATOM 739 C C . VAL A 1 98 ? 16.901 7.993 -15.568 1.00 76.75 98 VAL A C 1
ATOM 741 O O . VAL A 1 98 ? 16.511 7.146 -16.377 1.00 76.75 98 VAL A O 1
ATOM 744 N N . PRO A 1 99 ? 17.805 8.931 -15.912 1.00 70.38 99 PRO A N 1
ATOM 745 C CA . PRO A 1 99 ? 18.433 8.973 -17.231 1.00 70.38 99 PRO A CA 1
ATOM 746 C C . PRO A 1 99 ? 19.099 7.634 -17.593 1.00 70.38 99 PRO A C 1
ATOM 748 O O . PRO A 1 99 ? 19.853 7.062 -16.802 1.00 70.38 99 PRO A O 1
ATOM 751 N N . SER A 1 100 ? 18.835 7.135 -18.803 1.00 59.19 100 SER A N 1
ATOM 752 C CA . SER A 1 100 ? 19.225 5.796 -19.285 1.00 59.19 100 SER A CA 1
ATOM 753 C C . SER A 1 100 ? 20.739 5.546 -19.332 1.00 59.19 100 SER A C 1
ATOM 755 O O . SER A 1 100 ? 21.183 4.395 -19.242 1.00 59.19 100 SER A O 1
ATOM 757 N N . THR A 1 101 ? 21.540 6.610 -19.416 1.00 54.34 101 THR A N 1
ATOM 758 C CA . THR A 1 101 ? 23.008 6.577 -19.342 1.00 54.34 101 THR A CA 1
ATOM 759 C C . THR A 1 101 ? 23.511 6.074 -17.987 1.00 54.34 101 THR A C 1
ATOM 761 O O . THR A 1 101 ? 24.472 5.305 -17.935 1.00 54.34 101 THR A O 1
ATOM 764 N N . THR A 1 102 ? 22.823 6.414 -16.896 1.00 55.31 102 THR A N 1
ATOM 765 C CA . THR A 1 102 ? 23.214 6.036 -15.530 1.00 55.31 102 THR A CA 1
ATOM 766 C C . THR A 1 102 ? 22.906 4.562 -15.238 1.00 55.31 102 THR A C 1
ATOM 768 O O . THR A 1 102 ? 23.728 3.850 -14.659 1.00 55.31 102 THR A O 1
ATOM 771 N N . THR A 1 103 ? 21.753 4.058 -15.690 1.00 56.56 103 THR A N 1
ATOM 772 C CA . THR A 1 103 ? 21.310 2.677 -15.419 1.00 56.56 103 THR A CA 1
ATOM 773 C C . THR A 1 103 ? 22.158 1.626 -16.144 1.00 56.56 103 THR A C 1
ATOM 775 O O . THR A 1 103 ? 22.483 0.597 -15.547 1.00 56.56 103 THR A O 1
ATOM 778 N N . SER A 1 104 ? 22.559 1.871 -17.400 1.00 53.88 104 SER A N 1
ATOM 779 C CA . SER A 1 104 ? 23.387 0.915 -18.161 1.00 53.88 104 SER A CA 1
ATOM 780 C C . SER A 1 104 ? 24.782 0.750 -17.564 1.00 53.88 104 SER A C 1
ATOM 782 O O . SER A 1 104 ? 25.290 -0.368 -17.503 1.00 53.88 104 SER A O 1
ATOM 784 N N . ARG A 1 105 ? 25.391 1.840 -17.077 1.00 54.03 105 ARG A N 1
ATOM 785 C CA . ARG A 1 105 ? 26.707 1.776 -16.432 1.00 54.03 105 ARG A CA 1
ATOM 786 C C . ARG A 1 105 ? 26.621 1.126 -15.051 1.00 54.03 105 ARG A C 1
ATOM 788 O O . ARG A 1 105 ? 27.395 0.221 -14.800 1.00 54.03 105 ARG A O 1
ATOM 795 N N . ALA A 1 106 ? 25.623 1.474 -14.230 1.00 56.44 106 ALA A N 1
ATOM 796 C CA . ALA A 1 106 ? 25.451 0.902 -12.888 1.00 56.44 106 ALA A CA 1
ATOM 797 C C . ALA A 1 106 ? 25.107 -0.603 -12.902 1.00 56.44 106 ALA A C 1
ATOM 799 O O . ALA A 1 106 ? 25.596 -1.358 -12.066 1.00 56.44 106 ALA A O 1
ATOM 800 N N . THR A 1 107 ? 24.307 -1.057 -13.876 1.00 56.00 107 THR A N 1
ATOM 801 C CA . THR A 1 107 ? 24.011 -2.491 -14.061 1.00 56.00 107 THR A CA 1
ATOM 802 C C . THR A 1 107 ? 25.257 -3.253 -14.523 1.00 56.00 107 THR A C 1
ATOM 804 O O . THR A 1 107 ? 25.514 -4.353 -14.041 1.00 56.00 107 THR A O 1
ATOM 807 N N . ARG A 1 108 ? 26.055 -2.650 -15.420 1.00 52.94 108 ARG A N 1
ATOM 808 C CA . ARG A 1 108 ? 27.323 -3.211 -15.906 1.00 52.94 108 ARG A CA 1
ATOM 809 C C . ARG A 1 108 ? 28.390 -3.246 -14.802 1.00 52.94 108 ARG A C 1
ATOM 811 O O . ARG A 1 108 ? 29.095 -4.240 -14.675 1.00 52.94 108 ARG A O 1
ATOM 818 N N . GLU A 1 109 ? 28.465 -2.216 -13.963 1.00 54.41 109 GLU A N 1
ATOM 819 C CA . GLU A 1 109 ? 29.339 -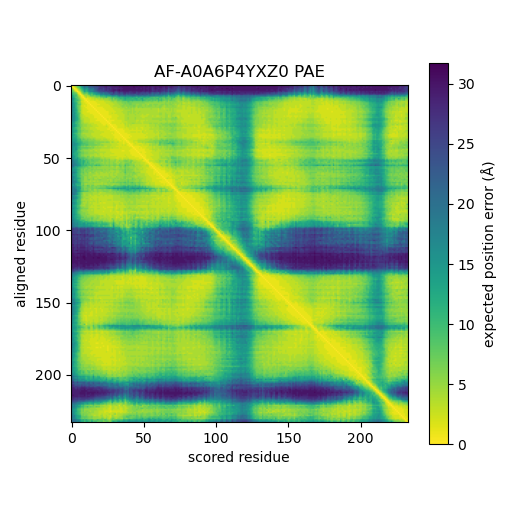2.169 -12.782 1.00 54.41 109 GLU A CA 1
ATOM 820 C C . GLU A 1 109 ? 28.963 -3.235 -11.751 1.00 54.41 109 GLU A C 1
ATOM 822 O O . GLU A 1 109 ? 29.842 -3.934 -11.270 1.00 54.41 109 GLU A O 1
ATOM 827 N N . GLN A 1 110 ? 27.674 -3.438 -11.450 1.00 55.91 110 GLN A N 1
ATOM 828 C CA . GLN A 1 110 ? 27.251 -4.497 -10.523 1.00 55.91 110 GLN A CA 1
ATOM 829 C C . GLN A 1 110 ? 27.562 -5.909 -11.037 1.00 55.91 110 GLN A C 1
ATOM 831 O O . GLN A 1 110 ? 27.914 -6.768 -10.234 1.00 55.91 110 GL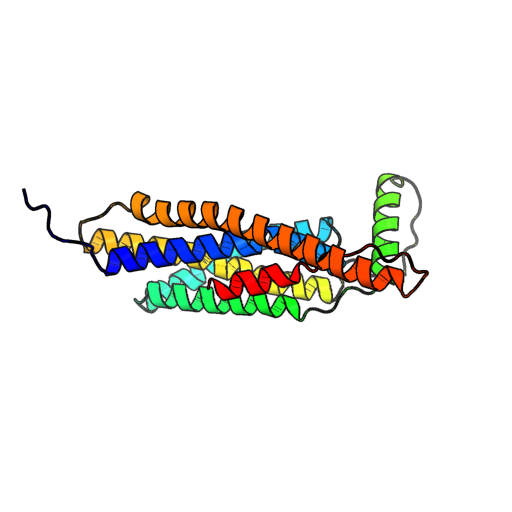N A O 1
ATOM 836 N N . SER A 1 111 ? 27.471 -6.158 -12.349 1.00 50.31 111 SER A N 1
ATOM 837 C CA . SER A 1 111 ? 27.906 -7.439 -12.922 1.00 50.31 111 SER A CA 1
ATOM 838 C C . SER A 1 111 ? 29.424 -7.618 -12.884 1.00 50.31 111 SER A C 1
ATOM 840 O O . SER A 1 111 ? 29.884 -8.728 -12.657 1.00 50.31 111 SER A O 1
ATOM 842 N N . HIS A 1 112 ? 30.201 -6.541 -13.054 1.00 45.69 112 HIS A N 1
ATOM 843 C CA . HIS A 1 112 ? 31.659 -6.601 -12.938 1.00 45.69 112 HIS A CA 1
ATOM 844 C C . HIS A 1 112 ? 32.128 -6.701 -11.478 1.00 45.69 112 HIS A C 1
ATOM 846 O O . HIS A 1 112 ? 33.109 -7.381 -11.231 1.00 45.69 112 HIS A O 1
ATOM 852 N N . LEU A 1 113 ? 31.412 -6.135 -10.499 1.00 52.28 113 LEU A N 1
ATOM 853 C CA . LEU A 1 113 ? 31.708 -6.268 -9.060 1.00 52.28 113 LEU A CA 1
ATOM 854 C C . LEU A 1 113 ? 31.408 -7.666 -8.492 1.00 52.28 113 LEU A C 1
ATOM 856 O O . LEU A 1 113 ? 31.915 -8.007 -7.429 1.00 52.28 113 LEU A O 1
ATOM 860 N N . ALA A 1 114 ? 30.602 -8.476 -9.183 1.00 51.06 114 ALA A N 1
ATOM 861 C CA . ALA A 1 114 ? 30.449 -9.894 -8.855 1.00 51.06 114 ALA A CA 1
ATOM 862 C C . ALA A 1 114 ? 31.647 -10.747 -9.335 1.00 51.06 114 ALA A C 1
ATOM 864 O O . ALA A 1 114 ? 31.809 -11.861 -8.847 1.00 51.06 114 ALA A O 1
ATOM 865 N N . ASP A 1 115 ? 32.483 -10.214 -10.240 1.00 51.28 115 ASP A N 1
ATOM 866 C CA . ASP A 1 115 ? 33.687 -10.864 -10.795 1.00 51.28 115 ASP A CA 1
ATOM 867 C C . ASP A 1 115 ? 35.014 -10.185 -10.366 1.00 51.28 115 ASP A C 1
ATOM 869 O O . ASP A 1 115 ? 36.064 -10.823 -10.343 1.00 51.28 115 ASP A O 1
ATOM 873 N N . GLN A 1 116 ? 35.000 -8.902 -9.989 1.00 49.06 116 GLN A N 1
ATOM 874 C CA . GLN A 1 116 ? 36.161 -8.131 -9.525 1.00 49.06 116 GLN A CA 1
ATOM 875 C C . GLN A 1 116 ? 36.182 -8.015 -7.994 1.00 49.06 116 GLN A C 1
ATOM 877 O O . GLN A 1 116 ? 36.002 -6.936 -7.437 1.00 49.06 116 GLN A O 1
ATOM 882 N N . ASP A 1 117 ? 36.491 -9.113 -7.304 1.00 47.47 117 ASP A N 1
ATOM 883 C CA . ASP A 1 117 ? 37.069 -9.047 -5.945 1.00 47.47 117 ASP A CA 1
ATOM 884 C C . ASP A 1 117 ? 38.599 -8.840 -5.981 1.00 47.47 117 ASP A C 1
ATOM 886 O O . ASP A 1 117 ? 39.295 -8.940 -4.974 1.00 47.47 117 ASP A O 1
ATOM 890 N N . LYS A 1 118 ? 39.185 -8.545 -7.149 1.00 53.81 118 LYS A N 1
ATOM 891 C CA . LYS A 1 118 ? 40.603 -8.193 -7.244 1.00 53.81 118 LYS A CA 1
ATOM 892 C C . LYS A 1 118 ? 40.844 -7.081 -8.251 1.00 53.81 118 LYS A C 1
ATOM 894 O O . LYS A 1 118 ? 40.476 -7.188 -9.414 1.00 53.81 118 LYS A O 1
ATOM 899 N N . SER A 1 119 ? 41.602 -6.113 -7.757 1.00 50.38 119 SER A N 1
ATOM 900 C CA . SER A 1 119 ? 42.364 -5.107 -8.484 1.00 50.38 119 SER A CA 1
ATOM 901 C C . SER A 1 119 ? 41.654 -3.775 -8.779 1.00 50.38 119 SER A C 1
ATOM 903 O O . SER A 1 119 ? 40.750 -3.635 -9.597 1.00 50.38 119 SER A O 1
ATOM 905 N N . ASP A 1 120 ? 42.202 -2.786 -8.073 1.00 46.91 120 ASP A N 1
ATOM 906 C CA . ASP A 1 120 ? 42.615 -1.485 -8.587 1.00 46.91 120 ASP A CA 1
ATOM 907 C C . ASP A 1 120 ? 41.713 -0.290 -8.294 1.00 46.91 120 ASP A C 1
ATOM 909 O O . ASP A 1 120 ? 40.663 -0.040 -8.883 1.00 46.91 120 ASP A O 1
ATOM 913 N N . GLY A 1 121 ? 42.221 0.501 -7.346 1.00 56.09 121 GLY A N 1
ATOM 914 C CA . GLY A 1 121 ? 41.757 1.836 -7.053 1.00 56.09 121 GLY A CA 1
ATOM 915 C C . GLY A 1 121 ? 42.145 2.812 -8.154 1.00 56.09 121 GLY A C 1
ATOM 916 O O . GLY A 1 121 ? 43.308 2.911 -8.522 1.00 56.09 121 GLY A O 1
ATOM 917 N N . ASN A 1 122 ? 41.154 3.567 -8.617 1.00 48.38 122 ASN A N 1
ATOM 918 C CA . ASN A 1 122 ? 41.232 4.995 -8.924 1.00 48.38 122 ASN A CA 1
ATOM 919 C C . ASN A 1 122 ? 39.833 5.446 -9.378 1.00 48.38 122 ASN A C 1
ATOM 921 O O . ASN A 1 122 ? 39.482 5.317 -10.548 1.00 48.38 122 ASN A O 1
ATOM 925 N N . THR A 1 123 ? 39.009 5.946 -8.457 1.00 42.31 123 THR A N 1
ATOM 926 C CA . THR A 1 123 ? 37.611 6.317 -8.738 1.00 42.31 123 THR A CA 1
ATOM 927 C C . THR A 1 123 ? 37.361 7.774 -8.358 1.00 42.31 123 THR A C 1
ATOM 929 O O . THR A 1 123 ? 37.024 8.102 -7.223 1.00 42.31 123 THR A O 1
ATOM 932 N N . LYS A 1 124 ? 37.512 8.668 -9.339 1.00 46.19 124 LYS A N 1
ATOM 933 C CA . LYS A 1 124 ? 36.921 10.014 -9.334 1.00 46.19 124 LYS A CA 1
ATOM 934 C C . LYS A 1 124 ? 36.139 10.226 -10.625 1.00 46.19 124 LYS A C 1
ATOM 936 O O . LYS A 1 124 ? 36.530 10.999 -11.481 1.00 46.19 124 LYS A O 1
ATOM 941 N N . ASP A 1 125 ? 35.041 9.493 -10.722 1.00 47.56 125 ASP A N 1
ATOM 942 C CA . ASP A 1 125 ? 33.826 9.911 -11.414 1.00 47.56 125 ASP A CA 1
ATOM 943 C C . ASP A 1 125 ? 32.687 9.216 -10.673 1.00 47.56 125 ASP A C 1
ATOM 945 O O . ASP A 1 125 ? 32.252 8.118 -11.019 1.00 47.56 125 ASP A O 1
ATOM 949 N N . THR A 1 126 ? 32.283 9.816 -9.552 1.00 44.41 126 THR A N 1
ATOM 950 C CA . THR A 1 126 ? 31.186 9.337 -8.711 1.00 44.41 126 THR A CA 1
ATOM 951 C C . THR A 1 126 ? 29.886 9.484 -9.491 1.00 44.41 126 THR A C 1
ATOM 953 O O . THR A 1 126 ? 29.131 10.440 -9.316 1.00 44.41 126 THR A O 1
ATOM 956 N N . GLN A 1 127 ? 29.611 8.536 -10.380 1.00 46.72 127 GLN A N 1
ATOM 957 C CA . GLN A 1 127 ? 28.280 8.352 -10.916 1.00 46.72 127 GLN A CA 1
ATOM 958 C C . GLN A 1 127 ? 27.392 7.969 -9.730 1.00 46.72 127 GLN A C 1
ATOM 960 O O . GLN A 1 127 ? 27.467 6.855 -9.217 1.00 46.72 127 GLN A O 1
ATOM 965 N N . SER A 1 128 ? 26.634 8.946 -9.222 1.00 57.16 128 SER A N 1
ATOM 966 C CA . SER A 1 128 ? 25.968 8.830 -7.928 1.00 57.16 128 SER A CA 1
ATOM 967 C C . SER A 1 128 ? 25.011 7.641 -7.923 1.00 57.16 128 SER A C 1
ATOM 969 O O . SER A 1 128 ? 23.938 7.678 -8.528 1.00 57.16 128 SER A O 1
ATOM 971 N N . TRP A 1 129 ? 25.395 6.600 -7.181 1.00 60.25 129 TRP A N 1
ATOM 972 C CA . TRP A 1 129 ? 24.551 5.466 -6.803 1.00 60.25 129 TRP A CA 1
ATOM 973 C C . TRP A 1 129 ? 23.206 5.913 -6.212 1.00 60.25 129 TRP A C 1
ATOM 975 O O . TRP A 1 129 ? 22.259 5.137 -6.209 1.00 60.25 129 TRP A O 1
ATOM 985 N N . PHE A 1 130 ? 23.095 7.158 -5.741 1.00 73.75 130 PHE A N 1
ATOM 986 C CA . PHE A 1 130 ? 21.852 7.781 -5.311 1.00 73.75 130 PHE A CA 1
ATOM 987 C C . PHE A 1 130 ? 21.509 8.971 -6.218 1.00 73.75 130 PHE A C 1
ATOM 989 O O . PHE A 1 130 ? 22.066 10.061 -6.085 1.00 73.75 130 PHE A O 1
ATOM 996 N N . SER A 1 131 ? 20.577 8.760 -7.150 1.00 78.75 131 SER A N 1
ATOM 997 C CA . SER A 1 131 ? 19.978 9.840 -7.947 1.00 78.75 131 SER A CA 1
ATOM 998 C C . SER A 1 131 ? 18.961 10.630 -7.111 1.00 78.75 131 SER A C 1
ATOM 1000 O O . SER A 1 131 ? 18.409 10.111 -6.140 1.00 78.75 131 SER A O 1
ATOM 1002 N N . LEU A 1 132 ? 18.635 11.859 -7.517 1.00 83.25 132 LEU A N 1
ATOM 1003 C CA . LEU A 1 132 ? 17.510 12.614 -6.951 1.00 83.25 132 LEU A CA 1
ATOM 1004 C C . LEU A 1 132 ? 16.213 11.787 -6.983 1.00 83.25 132 LEU A C 1
ATOM 1006 O O . LEU A 1 132 ? 15.485 11.733 -5.996 1.00 83.25 132 LEU A O 1
ATOM 1010 N N . THR A 1 133 ? 15.981 11.063 -8.081 1.00 83.62 133 THR A N 1
ATOM 1011 C CA . THR A 1 133 ? 14.858 10.130 -8.237 1.00 83.62 133 THR A CA 1
ATOM 1012 C C . THR A 1 133 ? 14.820 9.089 -7.115 1.00 83.62 133 THR A C 1
ATOM 1014 O O . THR A 1 133 ? 13.754 8.831 -6.563 1.00 83.62 133 THR A O 1
ATOM 1017 N N . PHE A 1 134 ? 15.972 8.530 -6.720 1.00 86.62 134 PHE A N 1
ATOM 1018 C CA . PHE A 1 134 ? 16.045 7.582 -5.605 1.00 86.62 134 PHE A CA 1
ATOM 1019 C C . PHE A 1 134 ? 15.585 8.231 -4.300 1.00 86.62 134 PHE A C 1
ATOM 1021 O O . PHE A 1 134 ? 14.761 7.650 -3.605 1.00 86.62 134 PHE A O 1
ATOM 1028 N N . TRP A 1 135 ? 16.074 9.431 -3.980 1.00 88.94 135 TRP A N 1
ATOM 1029 C CA . TRP A 1 135 ? 15.712 10.116 -2.737 1.00 88.94 135 TRP A CA 1
ATOM 1030 C C . TRP A 1 135 ? 14.242 10.535 -2.698 1.00 88.94 135 TRP A C 1
ATOM 1032 O O . TRP A 1 135 ? 13.617 10.443 -1.643 1.00 88.94 135 TRP A O 1
ATOM 1042 N N . LEU A 1 136 ? 13.668 10.927 -3.838 1.00 90.44 136 LEU A N 1
ATOM 1043 C CA . LEU A 1 136 ? 12.233 11.192 -3.956 1.00 90.44 136 LEU A CA 1
ATOM 1044 C C . LEU A 1 136 ? 11.416 9.926 -3.682 1.00 90.44 136 LEU A C 1
ATOM 1046 O O . LEU A 1 136 ? 10.537 9.947 -2.822 1.00 90.44 136 LEU A O 1
ATOM 1050 N N . PHE A 1 137 ? 11.743 8.805 -4.339 1.00 89.94 137 PHE A N 1
ATOM 1051 C CA . PHE A 1 137 ? 11.089 7.525 -4.054 1.00 89.94 137 PHE A CA 1
ATOM 1052 C C . PHE A 1 137 ? 11.292 7.097 -2.608 1.00 89.94 137 PHE A C 1
ATOM 1054 O O . PHE A 1 137 ? 10.338 6.643 -1.987 1.00 89.94 137 PHE A O 1
ATOM 1061 N N . PHE A 1 138 ? 12.501 7.256 -2.073 1.00 90.44 138 PHE A N 1
ATOM 1062 C CA . PHE A 1 138 ? 12.826 6.915 -0.700 1.00 90.44 138 PHE A CA 1
ATOM 1063 C C . PHE A 1 138 ? 11.910 7.674 0.252 1.00 90.44 138 PHE A C 1
ATOM 1065 O O . PHE A 1 138 ? 11.123 7.036 0.935 1.00 90.44 138 PHE A O 1
ATOM 1072 N N . TRP A 1 139 ? 11.918 9.008 0.253 1.00 90.50 139 TRP A N 1
ATOM 1073 C CA . TRP A 1 139 ? 11.147 9.792 1.221 1.00 90.50 139 TRP A CA 1
ATOM 1074 C C . TRP A 1 139 ? 9.634 9.687 1.029 1.00 90.50 139 TRP A C 1
ATOM 1076 O O . TRP A 1 139 ? 8.908 9.556 2.017 1.00 90.50 139 TRP A O 1
ATOM 1086 N N . ILE A 1 140 ? 9.150 9.684 -0.217 1.00 91.06 140 ILE A N 1
ATOM 1087 C CA . ILE A 1 140 ? 7.715 9.552 -0.501 1.00 91.06 140 ILE A CA 1
ATOM 1088 C C . ILE A 1 140 ? 7.223 8.160 -0.094 1.00 91.06 140 ILE A C 1
ATOM 1090 O O . ILE A 1 140 ? 6.219 8.054 0.612 1.00 91.06 140 ILE A O 1
ATOM 1094 N N . PHE A 1 141 ? 7.942 7.091 -0.464 1.00 89.25 141 PHE A N 1
ATOM 1095 C CA . PHE A 1 141 ? 7.575 5.729 -0.060 1.00 89.25 141 PHE A CA 1
ATOM 1096 C C . PHE A 1 141 ? 7.659 5.570 1.450 1.00 89.25 141 PHE A C 1
ATOM 1098 O O . PHE A 1 141 ? 6.767 4.997 2.061 1.00 89.25 141 PHE A O 1
ATOM 1105 N N . PHE A 1 142 ? 8.721 6.090 2.055 1.00 88.81 142 PHE A N 1
ATOM 1106 C CA . PHE A 1 142 ? 8.993 5.983 3.480 1.00 88.81 142 PHE A CA 1
ATOM 1107 C C . PHE A 1 142 ? 7.886 6.626 4.316 1.00 88.81 142 PHE A C 1
ATOM 1109 O O . PHE A 1 142 ? 7.345 5.981 5.218 1.00 88.81 142 PHE A O 1
ATOM 1116 N N . LEU A 1 143 ? 7.481 7.854 3.973 1.00 88.75 143 LEU A N 1
ATOM 1117 C CA . LEU A 1 143 ? 6.383 8.540 4.646 1.00 88.75 143 LEU A CA 1
ATOM 1118 C C . LEU A 1 143 ? 5.046 7.846 4.371 1.00 88.75 143 LEU A C 1
ATOM 1120 O O . LEU A 1 143 ? 4.304 7.538 5.302 1.00 88.75 143 LEU A O 1
ATOM 1124 N N . SER A 1 144 ? 4.761 7.539 3.105 1.00 89.44 144 SER A N 1
ATOM 1125 C CA . SER A 1 144 ? 3.510 6.899 2.708 1.00 89.44 144 SER A CA 1
ATOM 1126 C C . SER A 1 144 ? 3.312 5.540 3.373 1.00 89.44 144 SER A C 1
ATOM 1128 O O . SER A 1 144 ? 2.239 5.267 3.904 1.00 89.44 144 SER A O 1
ATOM 1130 N N . HIS A 1 145 ? 4.331 4.683 3.350 1.00 87.25 145 HIS A N 1
ATOM 1131 C CA . HIS A 1 145 ? 4.289 3.344 3.920 1.00 87.25 145 HIS A CA 1
ATOM 1132 C C . HIS A 1 145 ? 4.123 3.421 5.439 1.00 87.25 145 HIS A C 1
ATOM 1134 O O . HIS A 1 145 ? 3.258 2.752 6.000 1.00 87.25 145 HIS A O 1
ATOM 1140 N N . GLY A 1 146 ? 4.887 4.288 6.110 1.00 86.81 146 GLY A N 1
ATOM 1141 C CA . GLY A 1 146 ? 4.775 4.468 7.555 1.00 86.81 146 GLY A CA 1
ATOM 1142 C C . GLY A 1 146 ? 3.395 4.961 8.000 1.00 86.81 146 GLY A C 1
ATOM 1143 O O . GLY A 1 146 ? 2.832 4.427 8.957 1.00 86.81 146 GLY A O 1
ATOM 1144 N N . VAL A 1 147 ? 2.812 5.930 7.287 1.00 88.00 147 VAL A N 1
ATOM 1145 C CA . VAL A 1 147 ? 1.455 6.430 7.565 1.00 88.00 147 VAL A CA 1
ATOM 1146 C C . VAL A 1 147 ? 0.408 5.344 7.286 1.00 88.00 147 VAL A C 1
ATOM 1148 O O . VAL A 1 147 ? -0.467 5.113 8.123 1.00 88.00 147 VAL A O 1
ATOM 1151 N N . TYR A 1 148 ? 0.535 4.616 6.172 1.00 86.62 148 TYR A N 1
ATOM 1152 C CA . TYR A 1 148 ? -0.399 3.554 5.791 1.00 86.62 148 TYR A CA 1
ATOM 1153 C C . TYR A 1 148 ? -0.454 2.427 6.831 1.00 86.62 148 TYR A C 1
ATOM 1155 O O . TYR A 1 148 ? -1.522 2.114 7.356 1.00 86.62 148 TYR A O 1
ATOM 1163 N N . TRP A 1 149 ? 0.695 1.866 7.219 1.00 84.69 149 TRP A N 1
ATOM 1164 C CA . TRP A 1 149 ? 0.754 0.795 8.223 1.00 84.69 149 TRP A CA 1
ATOM 1165 C C . TRP A 1 149 ? 0.427 1.264 9.641 1.00 84.69 149 TRP A C 1
ATOM 1167 O O . TRP A 1 149 ? 0.028 0.458 10.485 1.00 84.69 149 TRP A O 1
ATOM 1177 N N . SER A 1 150 ? 0.578 2.557 9.924 1.00 86.12 150 SER A N 1
ATOM 1178 C CA . SER A 1 150 ? 0.114 3.141 11.181 1.00 86.12 150 SER A CA 1
ATOM 1179 C C . SER A 1 150 ? -1.411 3.248 11.238 1.00 86.12 150 SER A C 1
ATOM 1181 O O . SER A 1 150 ? -2.006 2.953 12.277 1.00 86.12 150 SER A O 1
ATOM 1183 N N . SER A 1 151 ? -2.065 3.578 10.120 1.00 85.56 151 SER A N 1
ATOM 1184 C CA . SER A 1 151 ? -3.530 3.640 10.060 1.00 85.56 151 SER A CA 1
ATOM 1185 C C . SER A 1 151 ? -4.185 2.290 10.390 1.00 85.56 151 SER A C 1
ATOM 1187 O O . SER A 1 151 ? -5.170 2.269 11.124 1.00 85.56 151 SER A O 1
ATOM 1189 N N . VAL A 1 152 ? -3.580 1.156 9.992 1.00 85.75 152 VAL A N 1
ATOM 1190 C CA . VAL A 1 152 ? -4.038 -0.199 10.375 1.00 85.75 152 VAL A CA 1
ATOM 1191 C C . VAL A 1 152 ? -4.168 -0.323 11.882 1.00 85.75 152 VAL A C 1
ATOM 1193 O O . VAL A 1 152 ? -5.209 -0.732 12.387 1.00 85.75 152 VAL A O 1
ATOM 1196 N N . SER A 1 153 ? -3.120 0.074 12.603 1.00 86.75 153 SER A N 1
ATOM 1197 C CA . SER A 1 153 ? -3.081 -0.016 14.060 1.00 86.75 153 SER A CA 1
ATOM 1198 C C . SER A 1 153 ? -4.179 0.831 14.705 1.00 86.75 153 SER A C 1
ATOM 1200 O O . SER A 1 153 ? -4.752 0.427 15.715 1.00 86.75 153 SER A O 1
ATOM 1202 N N . GLN A 1 154 ? -4.496 1.993 14.127 1.00 85.00 154 GLN A N 1
ATOM 1203 C CA . GLN A 1 154 ? -5.570 2.862 14.613 1.00 85.00 154 GLN A CA 1
ATOM 1204 C C . GLN A 1 154 ? -6.952 2.266 14.341 1.00 85.00 154 GLN A C 1
ATOM 1206 O O . GLN A 1 154 ? -7.811 2.303 15.221 1.00 85.00 154 GLN A O 1
ATOM 1211 N N . VAL A 1 155 ? -7.171 1.684 13.156 1.00 86.88 155 VAL A N 1
ATOM 1212 C CA . VAL A 1 155 ? -8.415 0.970 12.833 1.00 86.88 155 VAL A CA 1
ATOM 1213 C C . VAL A 1 155 ? -8.594 -0.215 13.779 1.00 86.88 155 VAL A C 1
ATOM 1215 O O . VAL A 1 155 ? -9.686 -0.400 14.315 1.00 86.88 155 VAL A O 1
ATOM 1218 N N . GLU A 1 156 ? -7.538 -0.982 14.059 1.00 88.19 156 GLU A N 1
ATOM 1219 C CA . GLU A 1 156 ? -7.572 -2.086 15.025 1.00 88.19 156 GLU A CA 1
ATOM 1220 C C . GLU A 1 156 ? -7.930 -1.607 16.436 1.00 88.19 156 GLU A C 1
ATOM 1222 O O . GLU A 1 156 ? -8.852 -2.153 17.049 1.00 88.19 156 GLU A O 1
ATOM 1227 N N . ALA A 1 157 ? -7.283 -0.545 16.922 1.00 87.00 157 ALA A N 1
ATOM 1228 C CA . ALA A 1 157 ? -7.586 0.046 18.223 1.00 87.00 157 ALA A CA 1
ATOM 1229 C C . ALA A 1 157 ? -9.033 0.567 18.299 1.00 87.00 157 ALA A C 1
ATOM 1231 O O . ALA A 1 157 ? -9.767 0.237 19.234 1.00 87.00 157 ALA A O 1
ATOM 1232 N N . ALA A 1 158 ? -9.487 1.313 17.287 1.00 85.44 158 ALA A N 1
ATOM 1233 C CA . ALA A 1 158 ? -10.846 1.849 17.209 1.00 85.44 158 ALA A CA 1
ATOM 1234 C C . ALA A 1 158 ? -11.905 0.735 17.161 1.00 85.44 158 ALA A C 1
ATOM 1236 O O . ALA A 1 158 ? -12.977 0.842 17.767 1.00 85.44 158 ALA A O 1
ATOM 1237 N N . SER A 1 159 ? -11.600 -0.359 16.464 1.00 87.19 159 SER A N 1
ATOM 1238 C CA . SER A 1 159 ? -12.456 -1.544 16.378 1.00 87.19 159 SER A CA 1
ATOM 1239 C C . SER A 1 159 ? -12.559 -2.246 17.724 1.00 87.19 159 SER A C 1
ATOM 1241 O O . SER A 1 159 ? -13.661 -2.561 18.174 1.00 87.19 159 SER A O 1
ATOM 1243 N N . TYR A 1 160 ? -11.423 -2.439 18.398 1.00 88.19 160 TYR A N 1
ATOM 1244 C CA . TYR A 1 160 ? -11.374 -3.052 19.719 1.00 88.19 160 TYR A CA 1
ATOM 1245 C C . TYR A 1 160 ? -12.158 -2.234 20.754 1.00 88.19 160 TYR A C 1
ATOM 1247 O O . TYR A 1 160 ? -12.979 -2.786 21.487 1.00 88.19 160 TYR A O 1
ATOM 1255 N N . GLN A 1 161 ? -11.989 -0.908 20.761 1.00 86.50 161 GLN A N 1
ATOM 1256 C CA . GLN A 1 161 ? -12.753 -0.007 21.629 1.00 86.50 161 GLN A CA 1
ATOM 1257 C C . GLN A 1 161 ? -14.258 -0.050 21.332 1.00 86.50 161 GLN A C 1
ATOM 1259 O O . GLN A 1 161 ? -15.063 -0.091 22.262 1.00 86.50 161 GLN A O 1
ATOM 1264 N N . THR A 1 162 ? -14.648 -0.088 20.053 1.00 85.12 162 THR A N 1
ATOM 1265 C CA . THR A 1 162 ? -16.062 -0.174 19.643 1.00 85.12 162 THR A CA 1
ATOM 1266 C C . THR A 1 162 ? -16.704 -1.471 20.144 1.00 85.12 162 THR A C 1
ATOM 1268 O O . THR A 1 162 ? -17.795 -1.439 20.711 1.00 85.12 162 THR A O 1
ATOM 1271 N N . ILE A 1 163 ? -16.014 -2.604 19.993 1.00 87.88 163 ILE A N 1
ATOM 1272 C CA . ILE A 1 163 ? -16.487 -3.914 20.463 1.00 87.88 163 ILE A CA 1
ATOM 1273 C C . ILE A 1 163 ? -16.589 -3.938 21.990 1.00 87.88 163 ILE A C 1
ATOM 1275 O O . ILE A 1 163 ? -17.618 -4.344 22.530 1.00 87.88 163 ILE A O 1
ATOM 1279 N N . LYS A 1 164 ? -15.555 -3.453 22.692 1.00 87.50 164 LYS A N 1
ATOM 1280 C CA . LYS A 1 164 ? -15.540 -3.389 24.159 1.00 87.50 164 LYS A CA 1
ATOM 1281 C C . LYS A 1 164 ? -16.675 -2.514 24.696 1.00 87.50 164 LYS A C 1
ATOM 1283 O O . LYS A 1 164 ? -17.344 -2.912 25.642 1.00 87.50 164 LYS A O 1
ATOM 1288 N N . ARG A 1 165 ? -16.928 -1.358 24.073 1.00 85.88 165 ARG A N 1
ATOM 1289 C CA . ARG A 1 165 ? -18.013 -0.439 24.453 1.00 85.88 165 ARG A CA 1
ATOM 1290 C C . ARG A 1 165 ? -19.401 -1.048 24.239 1.00 85.88 165 ARG A C 1
ATOM 1292 O O . ARG A 1 165 ? -20.290 -0.793 25.040 1.00 85.88 165 ARG A O 1
ATOM 1299 N N . LYS A 1 166 ? -19.600 -1.822 23.168 1.00 83.25 166 LYS A N 1
ATOM 1300 C CA . LYS A 1 166 ? -20.895 -2.459 22.868 1.00 83.25 166 LYS A CA 1
ATOM 1301 C C . LYS A 1 166 ? -21.130 -3.773 23.619 1.00 83.25 166 LYS A C 1
ATOM 1303 O O . LYS A 1 166 ? -22.254 -4.261 23.631 1.00 83.25 166 LYS A O 1
ATOM 1308 N N . GLY A 1 167 ? -20.089 -4.376 24.199 1.00 82.75 167 GLY A N 1
ATOM 1309 C CA . GLY A 1 167 ? -20.181 -5.674 24.879 1.00 82.75 167 GLY A CA 1
ATOM 1310 C C . GLY A 1 167 ? -20.586 -6.835 23.958 1.00 82.75 167 GLY A C 1
ATOM 1311 O O . GLY A 1 167 ? -20.966 -7.901 24.436 1.00 82.75 167 GLY A O 1
ATOM 1312 N N . ARG A 1 168 ? -20.543 -6.635 22.634 1.00 79.06 168 ARG A N 1
ATOM 1313 C CA . ARG A 1 168 ? -20.995 -7.582 21.608 1.00 79.06 168 ARG A CA 1
ATOM 1314 C C . ARG A 1 168 ? -20.067 -7.534 20.394 1.00 79.06 168 ARG A C 1
ATOM 1316 O O . ARG A 1 168 ? -19.563 -6.478 20.017 1.00 79.06 168 ARG A O 1
ATOM 1323 N N . GLY A 1 169 ? -19.882 -8.689 19.755 1.00 78.00 169 GLY A N 1
ATOM 1324 C CA . GLY A 1 169 ? -19.009 -8.853 18.591 1.00 78.00 169 GLY A CA 1
ATOM 1325 C C . GLY A 1 169 ? -17.613 -9.371 18.948 1.00 78.00 169 GLY A C 1
ATOM 1326 O O . GLY A 1 169 ? -17.114 -9.190 20.050 1.00 78.00 169 GLY A O 1
ATOM 1327 N N . GLN A 1 170 ? -16.982 -10.059 17.997 1.00 85.94 170 GLN A N 1
ATOM 1328 C CA . GLN A 1 170 ? -15.639 -10.623 18.151 1.00 85.94 170 GLN A CA 1
ATOM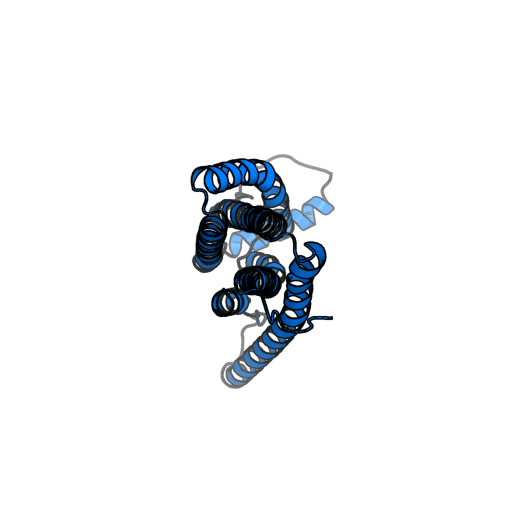 1329 C C . GLN A 1 170 ? -14.665 -9.843 17.269 1.00 85.94 170 GLN A C 1
ATOM 1331 O O . GLN A 1 170 ? -14.936 -9.664 16.079 1.00 85.94 170 GLN A O 1
ATOM 1336 N N . PHE A 1 171 ? -13.531 -9.415 17.830 1.00 87.06 171 PHE A N 1
ATOM 1337 C CA . PHE A 1 171 ? -12.507 -8.658 17.099 1.00 87.06 171 PHE A CA 1
ATOM 1338 C C . PHE A 1 171 ? -11.976 -9.436 15.893 1.00 87.06 171 PHE A C 1
ATOM 1340 O O . PHE A 1 171 ? -11.941 -8.906 14.783 1.00 87.06 171 PHE A O 1
ATOM 1347 N N . GLY A 1 172 ? -11.684 -10.728 16.079 1.00 87.12 172 GLY A N 1
ATOM 1348 C CA . GLY A 1 172 ? -11.227 -11.600 14.996 1.00 87.12 172 GLY A CA 1
ATOM 1349 C C . GLY A 1 172 ? -12.194 -11.631 13.808 1.00 87.12 172 GLY A C 1
ATOM 1350 O O . GLY A 1 172 ? -11.766 -11.497 12.667 1.00 87.12 172 GLY A O 1
ATOM 1351 N N . ARG A 1 173 ? -13.513 -11.686 14.059 1.00 86.25 173 ARG A N 1
ATOM 1352 C CA . ARG A 1 173 ? -14.528 -11.642 12.989 1.00 86.25 173 ARG A CA 1
ATOM 1353 C C . ARG A 1 173 ? -14.560 -10.317 12.238 1.00 86.25 173 ARG A C 1
ATOM 1355 O O . ARG A 1 173 ? -14.957 -10.332 11.083 1.00 86.25 173 ARG A O 1
ATOM 1362 N N . GLN A 1 174 ? -14.171 -9.199 12.853 1.00 87.88 174 GLN A N 1
ATOM 1363 C CA . GLN A 1 174 ? -14.051 -7.925 12.134 1.00 87.88 174 GLN A CA 1
ATOM 1364 C C . GLN A 1 174 ? -12.819 -7.924 11.235 1.00 87.88 174 GLN A C 1
ATOM 1366 O O . GLN A 1 174 ? -12.906 -7.580 10.062 1.00 87.88 174 GLN A O 1
ATOM 1371 N N . ARG A 1 175 ? -11.689 -8.389 11.773 1.00 88.44 175 ARG A N 1
ATOM 1372 C CA . ARG A 1 175 ? -10.413 -8.431 11.060 1.00 88.44 175 ARG A CA 1
ATOM 1373 C C . ARG A 1 175 ? -10.436 -9.371 9.851 1.00 88.44 175 ARG A C 1
ATOM 1375 O O . ARG A 1 175 ? -9.832 -9.054 8.832 1.00 88.44 175 ARG A O 1
ATOM 1382 N N . LEU A 1 176 ? -11.182 -10.478 9.928 1.00 91.12 176 LEU A N 1
ATOM 1383 C CA . LEU A 1 176 ? -11.336 -11.430 8.819 1.00 91.12 176 LEU A CA 1
ATOM 1384 C C . LEU A 1 176 ? -11.894 -10.790 7.538 1.00 91.12 176 LEU A C 1
ATOM 1386 O O . LEU A 1 176 ? -11.479 -11.181 6.450 1.00 91.12 176 LEU A O 1
ATOM 1390 N N . PHE A 1 177 ? -12.775 -9.786 7.637 1.00 90.62 177 PHE A N 1
ATOM 1391 C CA . PHE A 1 177 ? -13.288 -9.085 6.449 1.00 90.62 177 PHE A CA 1
ATOM 1392 C C . PHE A 1 177 ? -12.168 -8.387 5.662 1.00 90.62 177 PHE A C 1
ATOM 1394 O O . PHE A 1 177 ? -12.238 -8.334 4.437 1.00 90.62 177 PHE A O 1
ATOM 1401 N N . GLY A 1 178 ? -11.103 -7.934 6.335 1.00 91.12 178 GLY A N 1
ATOM 1402 C CA . GLY A 1 178 ? -9.917 -7.395 5.668 1.00 91.12 178 GLY 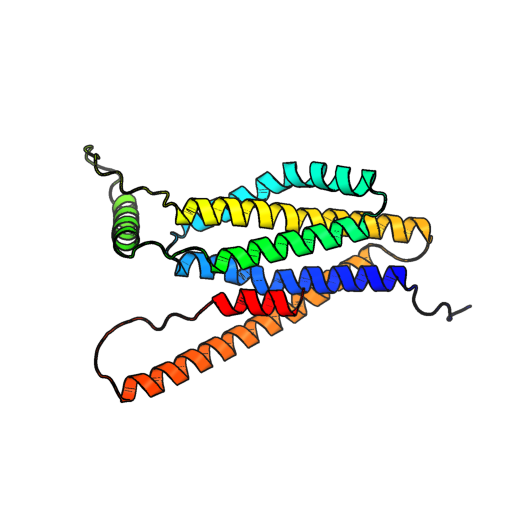A CA 1
ATOM 1403 C C . GLY A 1 178 ? -9.184 -8.446 4.832 1.00 91.12 178 GLY A C 1
ATOM 1404 O O . GLY A 1 178 ? -8.874 -8.203 3.671 1.00 91.12 178 GLY A O 1
ATOM 1405 N N . SER A 1 179 ? -8.968 -9.649 5.373 1.00 93.25 179 SER A N 1
ATOM 1406 C CA . SER A 1 179 ? -8.321 -10.751 4.641 1.00 93.25 179 SER A CA 1
ATOM 1407 C C . SER A 1 179 ? -9.139 -11.227 3.436 1.00 93.25 179 SER A C 1
ATOM 1409 O O . SER A 1 179 ? -8.571 -11.539 2.388 1.00 93.25 179 SER A O 1
ATOM 1411 N N . VAL A 1 180 ? -10.469 -11.258 3.571 1.00 94.56 180 VAL A N 1
ATOM 1412 C CA . VAL A 1 180 ? -11.381 -11.575 2.461 1.00 94.56 180 VAL A CA 1
ATOM 1413 C C . VAL A 1 180 ? -11.246 -10.536 1.346 1.00 94.56 180 VAL A C 1
ATOM 1415 O O . VAL A 1 180 ? -11.056 -10.917 0.192 1.00 94.56 180 VAL A O 1
ATOM 1418 N N . GLY A 1 181 ? -11.264 -9.243 1.690 1.00 92.31 181 GLY A N 1
ATOM 1419 C CA . GLY A 1 181 ? -11.048 -8.155 0.731 1.00 92.31 181 GLY A CA 1
ATOM 1420 C C . GLY A 1 181 ? -9.693 -8.258 0.032 1.00 92.31 181 GLY A C 1
ATOM 1421 O O . GLY A 1 181 ? -9.639 -8.296 -1.193 1.00 92.31 181 GLY A O 1
ATOM 1422 N N . PHE A 1 182 ? -8.609 -8.434 0.796 1.00 92.81 182 PHE A N 1
ATOM 1423 C CA . PHE A 1 182 ? -7.265 -8.616 0.239 1.00 92.81 182 PHE A CA 1
ATOM 1424 C C . PHE A 1 182 ? -7.219 -9.741 -0.800 1.00 92.81 182 PHE A C 1
ATOM 1426 O O . PHE A 1 182 ? -6.674 -9.561 -1.881 1.00 92.81 182 PHE A O 1
ATOM 1433 N N . SER A 1 183 ? -7.809 -10.895 -0.480 1.00 94.19 183 SER A N 1
ATOM 1434 C CA . SER A 1 183 ? -7.765 -12.072 -1.351 1.00 94.19 183 SER A CA 1
ATOM 1435 C C . SER A 1 183 ? -8.514 -11.820 -2.657 1.00 94.19 183 SER A C 1
ATOM 1437 O O . SER A 1 183 ? -7.947 -12.002 -3.729 1.00 94.19 183 SER A O 1
ATOM 1439 N N . ILE A 1 184 ? -9.761 -11.343 -2.578 1.00 94.69 184 ILE A N 1
ATOM 1440 C CA . ILE A 1 184 ? -10.590 -11.066 -3.759 1.00 94.69 184 ILE A CA 1
ATOM 1441 C C . ILE A 1 184 ? -9.906 -10.029 -4.656 1.00 94.69 184 ILE A C 1
ATOM 1443 O O . ILE A 1 184 ? -9.754 -10.252 -5.855 1.00 94.69 184 ILE A O 1
ATOM 1447 N N . PHE A 1 185 ? -9.441 -8.921 -4.079 1.00 93.00 185 PHE A N 1
ATOM 1448 C CA . PHE A 1 185 ? -8.840 -7.832 -4.846 1.00 93.00 185 PHE A CA 1
ATOM 1449 C C . PHE A 1 185 ? -7.426 -8.138 -5.341 1.00 93.00 185 PHE A C 1
ATOM 1451 O O . PHE A 1 185 ? -7.029 -7.613 -6.377 1.00 93.00 185 PHE A O 1
ATOM 1458 N N . ALA A 1 186 ? -6.681 -9.033 -4.692 1.00 92.75 186 ALA A N 1
ATOM 1459 C CA . ALA A 1 186 ? -5.433 -9.548 -5.249 1.00 92.75 186 ALA A CA 1
ATOM 1460 C C . ALA A 1 186 ? -5.686 -10.278 -6.579 1.00 92.75 186 ALA A C 1
ATOM 1462 O O . ALA A 1 186 ? -5.010 -9.996 -7.565 1.00 92.75 186 ALA A O 1
ATOM 1463 N N . PHE A 1 187 ? -6.705 -11.144 -6.643 1.00 93.56 187 PHE A N 1
ATOM 1464 C CA . PHE A 1 187 ? -7.079 -11.821 -7.891 1.00 93.56 187 PHE A CA 1
ATOM 1465 C C . PHE A 1 187 ? -7.632 -10.851 -8.936 1.00 93.56 187 PHE A C 1
ATOM 1467 O O . PHE A 1 187 ? -7.191 -10.874 -10.083 1.00 93.56 187 PHE A O 1
ATOM 1474 N N . VAL A 1 188 ? -8.567 -9.980 -8.540 1.00 92.44 188 VAL A N 1
ATOM 1475 C CA . VAL A 1 188 ? -9.171 -8.993 -9.451 1.00 92.44 188 VAL A CA 1
ATOM 1476 C C . VAL A 1 188 ? -8.105 -8.060 -10.018 1.00 92.44 188 VAL A C 1
ATOM 1478 O O . VAL A 1 188 ? -8.091 -7.817 -11.221 1.00 92.44 188 VAL A O 1
ATOM 1481 N N . SER A 1 189 ? -7.191 -7.563 -9.180 1.00 91.12 189 SER A N 1
ATOM 1482 C CA . SER A 1 189 ? -6.128 -6.673 -9.643 1.00 91.12 189 SER A CA 1
ATOM 1483 C C . SER A 1 189 ? -5.144 -7.380 -10.568 1.00 91.12 189 SER A C 1
ATOM 1485 O O . SER A 1 189 ? -4.744 -6.786 -11.564 1.00 91.12 189 SER A O 1
ATOM 1487 N N . GLY A 1 190 ? -4.800 -8.641 -10.287 1.00 90.75 190 GLY A N 1
ATOM 1488 C CA . GLY A 1 190 ? -3.967 -9.456 -11.172 1.00 90.75 190 GLY A CA 1
ATOM 1489 C C . GLY A 1 190 ? -4.600 -9.617 -12.552 1.00 90.75 190 GLY A C 1
ATOM 1490 O O . GLY A 1 190 ? -3.996 -9.244 -13.551 1.00 90.75 190 GLY A O 1
ATOM 1491 N N . PHE A 1 191 ? -5.861 -10.055 -12.603 1.00 91.56 191 PHE A N 1
ATOM 1492 C CA . PHE A 1 191 ? -6.591 -10.221 -13.862 1.00 91.56 191 PHE A CA 1
ATOM 1493 C C . PHE A 1 191 ? -6.746 -8.902 -14.639 1.00 91.56 191 PHE A C 1
ATOM 1495 O O . PHE A 1 191 ? -6.561 -8.852 -15.856 1.00 91.56 191 PHE A O 1
ATOM 1502 N N . ALA A 1 192 ? -7.053 -7.806 -13.943 1.00 89.81 192 ALA A N 1
ATOM 1503 C CA . ALA A 1 192 ? -7.138 -6.483 -14.552 1.00 89.81 192 ALA A CA 1
ATOM 1504 C C . ALA A 1 192 ? -5.785 -6.021 -15.125 1.00 89.81 192 ALA A C 1
ATOM 1506 O O . ALA A 1 192 ? -5.735 -5.431 -16.202 1.00 89.81 192 ALA A O 1
ATOM 1507 N N . MET A 1 193 ? -4.674 -6.331 -14.454 1.00 89.00 193 MET A N 1
ATOM 1508 C CA . MET A 1 193 ? -3.340 -6.007 -14.959 1.00 89.00 193 MET A CA 1
ATOM 1509 C C . MET A 1 193 ? -2.924 -6.886 -16.136 1.00 89.00 193 MET A C 1
ATOM 1511 O O . MET A 1 193 ? -2.308 -6.373 -17.071 1.00 89.00 193 MET A O 1
ATOM 1515 N N . ASP A 1 194 ? -3.281 -8.169 -16.136 1.00 89.25 194 ASP A N 1
ATOM 1516 C CA . ASP A 1 194 ? -3.012 -9.077 -17.255 1.00 89.25 194 ASP A CA 1
ATOM 1517 C C . ASP A 1 194 ? -3.769 -8.631 -18.511 1.00 89.25 194 ASP A C 1
ATOM 1519 O O . ASP A 1 194 ? -3.174 -8.451 -19.574 1.00 89.25 194 ASP A O 1
ATOM 1523 N N . THR A 1 195 ? -5.063 -8.330 -18.368 1.00 88.69 195 THR A N 1
ATOM 1524 C CA . THR A 1 195 ? -5.890 -7.820 -19.473 1.00 88.69 195 THR A CA 1
ATOM 1525 C C . THR A 1 195 ? -5.391 -6.476 -19.999 1.00 88.69 195 THR A C 1
ATOM 1527 O O . THR A 1 195 ? -5.281 -6.304 -21.214 1.00 88.69 195 THR A O 1
ATOM 1530 N N . PHE A 1 196 ? -5.017 -5.540 -19.118 1.00 86.62 196 PHE A N 1
ATOM 1531 C CA . PHE A 1 196 ? -4.423 -4.266 -19.532 1.00 86.62 196 PHE A CA 1
ATOM 1532 C C . PHE A 1 196 ? -3.090 -4.467 -20.265 1.00 86.62 196 PHE A C 1
ATOM 1534 O O . PHE A 1 196 ? -2.815 -3.828 -21.285 1.00 86.62 196 PHE A O 1
ATOM 1541 N N . THR A 1 197 ? -2.264 -5.390 -19.772 1.00 85.06 197 THR A N 1
ATOM 1542 C CA . THR A 1 197 ? -0.976 -5.733 -20.378 1.00 85.06 197 THR A CA 1
ATOM 1543 C C . THR A 1 197 ? -1.155 -6.300 -21.784 1.00 85.06 197 THR A C 1
ATOM 1545 O O . THR A 1 197 ? -0.445 -5.889 -22.704 1.00 85.06 197 THR A O 1
ATOM 1548 N N . ASP A 1 198 ? -2.095 -7.222 -21.974 1.00 85.88 198 ASP A N 1
ATOM 1549 C CA . ASP A 1 198 ? -2.340 -7.851 -23.271 1.00 85.88 198 ASP A CA 1
ATOM 1550 C C . ASP A 1 198 ? -3.001 -6.896 -24.264 1.00 85.88 198 ASP A C 1
ATOM 1552 O O . ASP A 1 198 ? -2.597 -6.855 -25.429 1.00 85.88 198 ASP A O 1
ATOM 1556 N N . TRP A 1 199 ? -3.915 -6.045 -23.797 1.00 82.62 199 TRP A N 1
ATOM 1557 C CA . TRP A 1 199 ? -4.479 -4.964 -24.604 1.00 82.62 199 TRP A CA 1
ATOM 1558 C C . TRP A 1 199 ? -3.389 -4.004 -25.107 1.00 82.62 199 TRP A C 1
ATOM 1560 O O . TRP A 1 199 ? -3.295 -3.733 -26.305 1.00 82.62 199 TRP A O 1
ATOM 1570 N N . THR A 1 200 ? -2.486 -3.581 -24.216 1.00 81.88 200 THR A N 1
ATOM 1571 C CA . THR A 1 200 ? -1.368 -2.685 -24.557 1.00 81.88 200 THR A CA 1
ATOM 1572 C C . THR A 1 200 ? -0.411 -3.338 -25.560 1.00 81.88 200 THR A C 1
ATOM 1574 O O . THR A 1 200 ? 0.099 -2.684 -26.472 1.00 81.88 200 THR A O 1
ATOM 1577 N N . LYS A 1 201 ? -0.147 -4.645 -25.431 1.00 79.12 201 LYS A N 1
ATOM 1578 C CA . LYS A 1 201 ? 0.661 -5.390 -26.411 1.00 79.12 201 LYS A CA 1
ATOM 1579 C C . LYS A 1 201 ? -0.020 -5.436 -27.779 1.00 79.12 201 LYS A C 1
ATOM 1581 O O . LYS A 1 201 ? 0.664 -5.225 -28.778 1.00 79.12 201 LYS A O 1
ATOM 1586 N N . ALA A 1 202 ? -1.327 -5.697 -27.824 1.00 79.44 202 ALA A N 1
ATOM 1587 C CA . ALA A 1 202 ? -2.088 -5.792 -29.066 1.00 79.44 202 ALA A CA 1
ATOM 1588 C C . ALA A 1 202 ? -2.128 -4.453 -29.822 1.00 79.44 202 ALA A C 1
ATOM 1590 O O . ALA A 1 202 ? -1.851 -4.420 -31.021 1.00 79.44 202 ALA A O 1
ATOM 1591 N N . GLU A 1 203 ? -2.369 -3.338 -29.123 1.00 78.25 203 GLU A N 1
ATOM 1592 C CA . GLU A 1 203 ? -2.350 -2.002 -29.735 1.00 78.25 203 GLU A CA 1
ATOM 1593 C C . GLU A 1 203 ? -0.971 -1.676 -30.336 1.00 78.25 203 GLU A C 1
ATOM 1595 O O . GLU A 1 203 ? -0.853 -1.219 -31.477 1.00 78.25 203 GLU A O 1
ATOM 1600 N N . ASN A 1 204 ? 0.099 -1.975 -29.595 1.00 68.25 204 ASN A N 1
ATOM 1601 C CA . ASN A 1 204 ? 1.466 -1.733 -30.050 1.00 68.25 204 ASN A CA 1
ATOM 1602 C C . ASN A 1 204 ? 1.883 -2.646 -31.218 1.00 68.25 204 ASN A C 1
ATOM 1604 O O . ASN A 1 204 ? 2.680 -2.230 -32.059 1.00 68.25 204 ASN A O 1
ATOM 1608 N N . GLN A 1 205 ? 1.350 -3.869 -31.310 1.00 67.56 205 GLN A N 1
ATOM 1609 C CA . GLN A 1 205 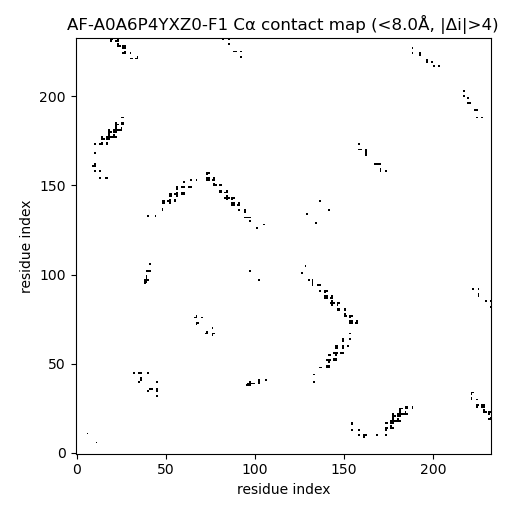? 1.560 -4.750 -32.466 1.00 67.56 205 GLN A CA 1
ATOM 1610 C C . GLN A 1 205 ? 0.841 -4.239 -33.722 1.00 67.56 205 GLN A C 1
ATOM 1612 O O . GLN A 1 205 ? 1.431 -4.274 -34.803 1.00 67.56 205 GLN A O 1
ATOM 1617 N N . GLY A 1 206 ? -0.371 -3.689 -33.581 1.00 63.66 206 GLY A N 1
ATOM 1618 C CA . GLY A 1 206 ? -1.090 -3.029 -34.677 1.00 63.66 206 GLY A CA 1
ATOM 1619 C C . GLY A 1 206 ? -0.385 -1.768 -35.198 1.00 63.66 206 GLY A C 1
ATOM 1620 O O . GLY A 1 206 ? -0.424 -1.485 -36.390 1.00 63.66 206 GLY A O 1
ATOM 1621 N N . LYS A 1 207 ? 0.333 -1.039 -34.331 1.00 59.97 207 LYS A N 1
ATOM 1622 C CA . LYS A 1 207 ? 1.198 0.094 -34.728 1.00 59.97 207 LYS A CA 1
ATOM 1623 C C . LYS A 1 207 ? 2.549 -0.335 -35.322 1.00 59.97 207 LYS A C 1
ATOM 1625 O O . LYS A 1 207 ? 3.139 0.413 -36.092 1.00 59.97 207 LYS A O 1
ATOM 1630 N N . ARG A 1 208 ? 3.057 -1.532 -35.000 1.00 54.72 208 ARG A N 1
ATOM 1631 C CA . ARG A 1 208 ? 4.330 -2.059 -35.542 1.00 54.72 208 ARG A CA 1
ATOM 1632 C C . ARG A 1 208 ? 4.235 -2.534 -36.990 1.00 54.72 208 ARG A C 1
ATOM 1634 O O . ARG A 1 208 ? 5.260 -2.632 -37.652 1.00 54.72 208 ARG A O 1
ATOM 1641 N N . THR A 1 209 ? 3.034 -2.817 -37.485 1.00 55.47 209 THR A N 1
ATOM 1642 C CA . THR A 1 209 ? 2.804 -3.205 -38.887 1.00 55.47 209 THR A CA 1
ATOM 1643 C C . THR A 1 209 ? 2.857 -2.016 -39.855 1.00 55.47 209 THR A C 1
ATOM 1645 O O . THR A 1 209 ? 2.912 -2.231 -41.060 1.00 55.47 209 THR A O 1
ATOM 1648 N N . SER A 1 210 ? 2.900 -0.775 -39.351 1.00 53.47 210 SER A N 1
ATOM 1649 C CA . SER A 1 210 ? 3.007 0.454 -40.153 1.00 53.47 210 SER A CA 1
ATOM 1650 C C . SER A 1 210 ? 4.341 1.202 -40.016 1.00 53.47 210 SER A C 1
ATOM 1652 O O . SER A 1 210 ? 4.590 2.119 -40.794 1.00 53.47 210 SER A O 1
ATOM 1654 N N . VAL A 1 211 ? 5.224 0.818 -39.085 1.00 52.72 211 VAL A N 1
ATOM 1655 C CA . VAL A 1 211 ? 6.557 1.427 -38.923 1.00 52.72 211 VAL A CA 1
ATOM 1656 C C . VAL A 1 211 ? 7.583 0.342 -38.603 1.00 52.72 211 VAL A C 1
ATOM 1658 O O . VAL A 1 211 ? 7.650 -0.177 -37.486 1.00 52.72 211 VAL A O 1
ATOM 1661 N N . GLU A 1 212 ? 8.389 -0.005 -39.602 1.00 55.78 212 GLU A N 1
ATOM 1662 C CA . GLU A 1 212 ? 9.521 -0.909 -39.449 1.00 55.78 212 GLU A CA 1
ATOM 1663 C C . GLU A 1 212 ? 10.654 -0.218 -38.662 1.00 55.78 212 GLU A C 1
ATOM 1665 O O . GLU A 1 212 ? 11.013 0.929 -38.916 1.00 55.78 212 GLU A O 1
ATOM 1670 N N . THR A 1 213 ? 11.259 -0.974 -37.743 1.00 49.81 213 THR A N 1
ATOM 1671 C CA . THR A 1 213 ? 12.530 -0.697 -37.044 1.00 49.81 213 THR A CA 1
ATOM 1672 C C . THR A 1 213 ? 12.517 0.315 -35.888 1.00 49.81 213 THR A C 1
ATOM 1674 O O . THR A 1 213 ? 12.800 1.496 -36.039 1.00 49.81 213 THR A O 1
ATOM 1677 N N . THR A 1 214 ? 12.373 -0.193 -34.658 1.00 41.03 214 THR A N 1
ATOM 1678 C CA . THR A 1 214 ? 13.433 -0.100 -33.626 1.00 41.03 214 THR A CA 1
ATOM 1679 C C . THR A 1 214 ? 13.080 -0.964 -32.411 1.00 41.03 214 THR A C 1
ATOM 1681 O O . THR A 1 214 ? 11.941 -1.011 -31.940 1.00 41.03 214 THR A O 1
ATOM 1684 N N . GLY A 1 215 ? 14.073 -1.711 -31.923 1.00 42.41 215 GLY A N 1
ATOM 1685 C CA . GLY A 1 215 ? 13.970 -2.706 -30.854 1.00 42.41 215 GLY A CA 1
ATOM 1686 C C . GLY A 1 215 ? 13.742 -2.126 -29.459 1.00 42.41 215 GLY A C 1
ATOM 1687 O O . GLY A 1 215 ? 14.537 -2.370 -28.557 1.00 42.41 215 GLY A O 1
ATOM 1688 N N . ASN A 1 216 ? 12.649 -1.391 -29.251 1.00 42.22 216 ASN A N 1
ATOM 1689 C CA . ASN A 1 216 ? 12.210 -1.038 -27.909 1.00 42.22 216 ASN A CA 1
ATOM 1690 C C . ASN A 1 216 ? 11.397 -2.213 -27.340 1.00 42.22 216 ASN A C 1
ATOM 1692 O O . ASN A 1 216 ? 10.393 -2.633 -27.928 1.00 42.22 216 ASN A O 1
ATOM 1696 N N . LYS A 1 217 ? 11.871 -2.815 -26.242 1.00 47.94 217 LYS A N 1
ATOM 1697 C CA . LYS A 1 217 ? 11.126 -3.854 -25.515 1.00 47.94 217 LYS A CA 1
ATOM 1698 C C . LYS A 1 217 ? 9.800 -3.241 -25.065 1.00 47.94 217 LYS A C 1
ATOM 1700 O O . LYS A 1 217 ? 9.815 -2.246 -24.346 1.00 47.94 217 LYS A O 1
ATOM 1705 N N . THR A 1 218 ? 8.680 -3.823 -25.490 1.00 53.38 218 THR A N 1
ATOM 1706 C CA . THR A 1 218 ? 7.329 -3.419 -25.083 1.00 53.38 218 THR A CA 1
ATOM 1707 C C . THR A 1 218 ? 7.268 -3.441 -23.559 1.00 53.38 218 THR A C 1
ATOM 1709 O O . THR A 1 218 ? 7.414 -4.498 -22.944 1.00 53.38 218 THR A O 1
ATOM 1712 N N . LYS A 1 219 ? 7.159 -2.268 -22.939 1.00 60.19 219 LYS A N 1
ATOM 1713 C CA . LYS A 1 219 ? 7.209 -2.111 -21.488 1.00 60.19 219 LYS A CA 1
ATOM 1714 C C . LYS A 1 219 ? 5.778 -1.900 -21.005 1.00 60.19 219 LYS A C 1
ATOM 1716 O O . LYS A 1 219 ? 5.125 -0.974 -21.455 1.00 60.19 219 LYS A O 1
ATOM 1721 N N . THR A 1 220 ? 5.280 -2.799 -20.162 1.00 70.50 220 THR A N 1
ATOM 1722 C CA . THR A 1 220 ? 3.931 -2.710 -19.581 1.00 70.50 220 THR A CA 1
ATOM 1723 C C . THR A 1 220 ? 3.818 -1.488 -18.676 1.00 70.50 220 THR A C 1
ATOM 1725 O O . THR A 1 220 ? 4.591 -1.401 -17.737 1.00 70.50 220 THR A O 1
ATOM 1728 N N . ASP A 1 221 ? 2.865 -0.581 -18.853 1.00 79.12 221 ASP A N 1
ATOM 1729 C CA . ASP A 1 221 ? 2.767 0.586 -17.966 1.00 79.12 221 ASP A CA 1
ATOM 1730 C C . ASP A 1 221 ? 2.150 0.224 -16.602 1.00 79.12 221 ASP A C 1
ATOM 1732 O O . ASP A 1 221 ? 0.932 0.146 -16.444 1.00 79.12 221 ASP A O 1
ATOM 1736 N N . TYR A 1 222 ? 2.987 0.033 -15.571 1.00 82.81 222 TYR A N 1
ATOM 1737 C CA . TYR A 1 222 ? 2.507 -0.286 -14.212 1.00 82.81 222 TYR A CA 1
ATOM 1738 C C . TYR A 1 222 ? 1.868 0.906 -13.479 1.00 82.81 222 TYR A C 1
ATOM 1740 O O . TYR A 1 222 ? 1.351 0.740 -12.375 1.00 82.81 222 TYR A O 1
ATOM 1748 N N . SER A 1 223 ? 1.846 2.092 -14.091 1.00 82.38 223 SER A N 1
ATOM 1749 C CA . SER A 1 223 ? 1.129 3.273 -13.594 1.00 82.38 223 SER A CA 1
ATOM 1750 C C . SER A 1 223 ? -0.368 3.013 -13.380 1.00 82.38 223 SER A C 1
ATOM 1752 O O . SER A 1 223 ? -0.963 3.581 -12.467 1.00 82.38 223 SER A O 1
ATOM 1754 N N . VAL A 1 224 ? -0.970 2.103 -14.159 1.00 83.81 224 VAL A N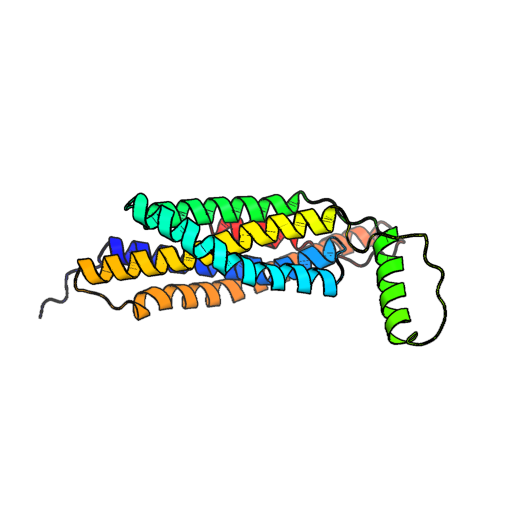 1
ATOM 1755 C CA . VAL A 1 224 ? -2.385 1.699 -14.034 1.00 83.81 224 VAL A CA 1
ATOM 1756 C C . VAL A 1 224 ? -2.741 1.198 -12.636 1.00 83.81 224 VAL A C 1
ATOM 1758 O O . VAL A 1 224 ? -3.822 1.505 -12.136 1.00 83.81 224 VAL A O 1
ATOM 1761 N N . ALA A 1 225 ? -1.809 0.537 -11.948 1.00 84.62 225 ALA A N 1
ATOM 1762 C CA . ALA A 1 225 ? -2.033 0.053 -10.590 1.00 84.62 225 ALA A CA 1
ATOM 1763 C C . ALA A 1 225 ? -2.326 1.185 -9.585 1.00 84.62 225 ALA A C 1
ATOM 1765 O O . ALA A 1 225 ? -3.108 0.998 -8.655 1.00 84.62 225 ALA A O 1
ATOM 1766 N N . PHE A 1 226 ? -1.748 2.377 -9.781 1.00 85.06 226 PHE A N 1
ATOM 1767 C CA . PHE A 1 226 ? -2.003 3.539 -8.921 1.00 85.06 226 PHE A CA 1
ATOM 1768 C C . PHE A 1 226 ? -3.416 4.093 -9.121 1.00 85.06 226 PHE A C 1
ATOM 1770 O O . PHE A 1 226 ? -4.065 4.492 -8.156 1.00 85.06 226 PHE A O 1
ATOM 1777 N N . TYR A 1 227 ? -3.923 4.068 -10.354 1.00 85.88 227 TYR A N 1
ATOM 1778 C CA . TYR A 1 227 ? -5.299 4.466 -10.647 1.00 85.88 227 TYR A CA 1
ATOM 1779 C C . TYR A 1 227 ? -6.305 3.441 -10.122 1.00 85.88 227 TYR A C 1
ATOM 1781 O O . TYR A 1 227 ? -7.294 3.826 -9.507 1.00 85.88 227 TYR A O 1
ATOM 1789 N N . MET A 1 228 ? -6.015 2.145 -10.277 1.00 85.50 228 MET A N 1
ATOM 1790 C CA . MET A 1 228 ? -6.825 1.078 -9.681 1.00 85.50 228 MET A CA 1
ATOM 1791 C C . MET A 1 228 ? -6.895 1.217 -8.159 1.00 85.50 228 MET A C 1
ATOM 1793 O O . MET A 1 228 ? -7.962 1.092 -7.569 1.00 85.50 228 MET A O 1
ATOM 1797 N N . PHE A 1 229 ? -5.773 1.529 -7.512 1.00 84.06 229 PHE A N 1
ATOM 1798 C CA . PHE A 1 229 ? -5.745 1.800 -6.079 1.00 84.06 229 PHE A CA 1
ATOM 1799 C C . PHE A 1 229 ? -6.655 2.971 -5.684 1.00 84.06 229 PHE A C 1
ATOM 1801 O O . PHE A 1 229 ? -7.451 2.827 -4.759 1.00 84.06 229 PHE A O 1
ATOM 1808 N N . LEU A 1 230 ? -6.592 4.092 -6.412 1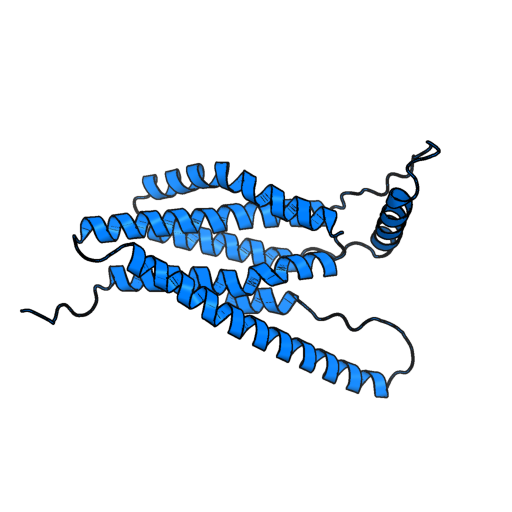.00 80.50 230 LEU A N 1
ATOM 1809 C CA . LEU A 1 230 ? -7.443 5.258 -6.154 1.00 80.50 230 LEU A CA 1
ATOM 1810 C C . LEU A 1 230 ? -8.932 4.986 -6.367 1.00 80.50 230 LEU A C 1
ATOM 1812 O O . LEU A 1 230 ? -9.747 5.551 -5.654 1.00 80.50 230 LEU A O 1
ATOM 1816 N N . THR A 1 231 ? -9.312 4.124 -7.312 1.00 79.75 231 THR A N 1
ATOM 1817 C CA . THR A 1 231 ? -10.733 3.790 -7.512 1.00 79.75 231 THR A CA 1
ATOM 1818 C C . THR A 1 231 ? -11.349 3.004 -6.351 1.00 79.75 231 THR A C 1
ATOM 1820 O O . THR A 1 231 ? -12.571 2.922 -6.258 1.00 79.75 231 THR A O 1
ATOM 1823 N N . PHE A 1 232 ? -10.525 2.425 -5.473 1.00 69.50 232 PHE A N 1
ATOM 1824 C CA . PHE A 1 232 ? -10.970 1.595 -4.350 1.00 69.50 232 PHE A CA 1
ATOM 1825 C C . PHE A 1 232 ? -10.726 2.222 -2.965 1.00 69.50 232 PHE A C 1
ATOM 1827 O O . PHE A 1 232 ? -11.057 1.583 -1.962 1.00 69.50 232 PHE A O 1
ATOM 1834 N N . MET A 1 233 ? -10.163 3.436 -2.906 1.00 67.00 233 MET A N 1
ATOM 1835 C CA . MET A 1 233 ? -9.923 4.227 -1.687 1.00 67.00 233 MET A CA 1
ATOM 1836 C C . MET A 1 233 ? -10.884 5.408 -1.598 1.00 67.00 233 MET A C 1
ATOM 1838 O O . MET A 1 233 ? -11.425 5.616 -0.490 1.00 67.00 233 MET A O 1
#

Organism: Branchiostoma belcheri (NCBI:txid7741)

Mean predicted aligned error: 10.21 Å

Foldseek 3Di:
DDPDPPDDPVLVVLLLCLLLLLLLVLLAVVLVLVQCVVLQADNVLSVVLVVLLVVCLVVLLVVLVVVLVVVVPLVVSLVVLLVVLLVLLLVLVVQHRDPPVLNVVVVVVVVVVVVPPDDDDDDDPCSDNDDPSSVSSSVSSSSSSSSSVSSVVSSLVSSVVVCVVVVDDDSVVSNVSNVVSSVVSNVVSVVVQVVQQVVQVVVVVVVCVVDDDDPDDSDRPSSVSSVVSVVSD

Solvent-accessible surface area (backbone atoms only — not comparable to full-atom values): 12847 Å² total; per-residue (Å²): 138,83,94,76,83,83,71,60,64,73,60,51,52,48,27,48,52,34,18,40,54,32,20,28,49,38,31,31,64,74,43,52,63,54,37,44,45,68,42,47,50,50,73,69,55,52,50,50,43,59,55,53,24,61,62,44,31,70,60,42,31,58,55,52,48,52,51,24,60,74,64,76,42,28,64,59,47,22,52,54,33,42,53,52,20,51,52,37,58,55,54,59,73,75,58,65,63,55,62,68,74,57,44,58,51,54,55,51,47,56,58,45,56,76,72,49,89,66,86,82,91,82,87,90,75,82,74,59,92,68,45,73,54,51,54,50,52,36,53,41,48,30,52,21,46,11,39,40,62,30,24,52,55,35,48,51,50,42,45,48,51,52,29,63,74,65,76,51,84,56,66,68,68,39,55,48,39,14,56,52,27,22,54,55,29,37,53,52,42,49,54,53,50,51,53,51,44,52,51,54,51,52,56,52,52,65,54,45,78,78,52,84,87,75,95,68,77,89,73,72,75,51,67,56,32,57,54,56,23,59,78,50,107

Secondary structure (DSSP, 8-state):
--------HHHHHHHHHHHHHHHHHHHHHHHHHHHHHHHT--HHHHHHHHHHHHHHHHHHHHHHHHHHHHHS-HHHHHHHHHHHHHHHHHHGGGPPPPPHHHHHHHHHHHHHHTT-SS----------SS-HHHHHHHHHHHHHHHHHHHHHHHHHHHHHHHHHHHT---HHHHHHHHHHHHHHHHHHHHHHHHHHHHHHHHHHHHHHTSS----------TTHHHHHHHHT-

Radius of gyration: 22.64 Å; Cα contacts (8 Å, |Δi|>4): 208; chains: 1; bounding box: 77×30×65 Å

pLDDT: mean 78.18, std 14.79, range [41.03, 94.69]